Protein AF-0000000065839704 (afdb_homodimer)

Radius of gyration: 24.45 Å; Cα contacts (8 Å, |Δi|>4): 888; chains: 2; bounding box: 116×61×64 Å

Nearest PDB structures (foldseek):
  3bdr-assembly1_A-2  TM=9.763E-01  e=1.724E-19  Synechococcus elongatus
  4tq2-assembly1_A-2  TM=9.024E-01  e=3.454E-17  Guillardia theta CCMP2712
  7sfn-assembly1_A  TM=6.794E-01  e=2.116E-03  Streptomyces avermitilis
  7sfp-assembly1_A  TM=6.647E-01  e=3.410E-03  Streptomyces ossamyceticus
  3lwg-assembly1_B  TM=6.886E-01  e=1.044E+00  Helicobacter felis

pLDDT: mean 87.84, std 18.15, range [24.47, 98.69]

Structure (mmCIF, N/CA/C/O backbone):
data_AF-0000000065839704-model_v1
#
loop_
_entity.id
_entity.type
_entity.pdbx_description
1 polymer 'Chromophore lyase CpcS/CpeS 2'
#
loop_
_atom_site.group_PDB
_atom_site.id
_atom_site.type_symbol
_atom_site.label_atom_id
_atom_site.label_alt_id
_atom_site.label_comp_id
_atom_site.label_asym_id
_atom_site.label_entity_id
_atom_site.label_seq_id
_atom_site.pdbx_PDB_ins_code
_atom_site.Cartn_x
_atom_site.Cartn_y
_atom_site.Cartn_z
_atom_site.occupancy
_atom_site.B_iso_or_equiv
_atom_site.auth_seq_id
_atom_site.auth_comp_id
_atom_site.auth_asym_id
_atom_site.auth_atom_id
_atom_site.pdbx_PDB_model_num
ATOM 1 N N . MET A 1 1 ? -10.422 13.055 -8.484 1 93.56 1 MET A N 1
ATOM 2 C CA . MET A 1 1 ? -10.539 13.602 -7.137 1 93.56 1 MET A CA 1
ATOM 3 C C . MET A 1 1 ? -9.383 14.555 -6.84 1 93.56 1 MET A C 1
ATOM 5 O O . MET A 1 1 ? -8.219 14.219 -7.051 1 93.56 1 MET A O 1
ATOM 9 N N . THR A 1 2 ? -9.727 15.805 -6.395 1 97.19 2 THR A N 1
ATOM 10 C CA . THR A 1 2 ? -8.695 16.781 -6.062 1 97.19 2 THR A CA 1
ATOM 11 C C . THR A 1 2 ? -8.109 16.484 -4.684 1 97.19 2 THR A C 1
ATOM 13 O O . THR A 1 2 ? -8.656 15.688 -3.924 1 97.19 2 THR A O 1
ATOM 16 N N . VAL A 1 3 ? -7.023 17.172 -4.41 1 98.38 3 VAL A N 1
ATOM 17 C CA . VAL A 1 3 ? -6.379 16.953 -3.119 1 98.38 3 VAL A CA 1
ATOM 18 C C . VAL A 1 3 ? -7.305 17.422 -1.998 1 98.38 3 VAL A C 1
ATOM 20 O O . VAL A 1 3 ? -7.391 16.781 -0.948 1 98.38 3 VAL A O 1
ATOM 23 N N . MET A 1 4 ? -8.047 18.531 -2.168 1 98.38 4 MET A N 1
ATOM 24 C CA . MET A 1 4 ? -8.945 19.016 -1.123 1 98.38 4 MET A CA 1
ATOM 25 C C . MET A 1 4 ? -10.141 18.094 -0.961 1 98.38 4 MET A C 1
ATOM 27 O O . MET A 1 4 ? -10.664 17.922 0.145 1 98.38 4 MET A O 1
ATOM 31 N N . GLU A 1 5 ? -10.602 17.516 -2.053 1 98.06 5 GLU A N 1
ATOM 32 C CA . GLU A 1 5 ? -11.648 16.5 -1.943 1 98.06 5 GLU A CA 1
ATOM 33 C C . GLU A 1 5 ? -11.164 15.289 -1.144 1 98.06 5 GLU A C 1
ATOM 35 O O . GLU A 1 5 ? -11.922 14.727 -0.352 1 98.06 5 GLU A O 1
ATOM 40 N N . PHE A 1 6 ? -9.938 14.891 -1.397 1 98.69 6 PHE A N 1
ATOM 41 C CA . PHE A 1 6 ? -9.336 13.812 -0.633 1 98.69 6 PHE A CA 1
ATOM 42 C C . PHE A 1 6 ? -9.273 14.156 0.85 1 98.69 6 PHE A C 1
ATOM 44 O O . PHE A 1 6 ? -9.617 13.328 1.699 1 98.69 6 PHE A O 1
ATOM 51 N N . PHE A 1 7 ? -8.82 15.375 1.146 1 98.69 7 PHE A N 1
ATOM 52 C CA . PHE A 1 7 ? -8.773 15.828 2.531 1 98.69 7 PHE A CA 1
ATOM 53 C C . PHE A 1 7 ? -10.164 15.828 3.152 1 98.69 7 PHE A C 1
ATOM 55 O O . PHE A 1 7 ? -10.336 15.422 4.301 1 98.69 7 PHE A O 1
ATOM 62 N N . ALA A 1 8 ? -11.109 16.266 2.391 1 98.38 8 ALA A N 1
ATOM 63 C CA . ALA A 1 8 ? -12.484 16.312 2.891 1 98.38 8 ALA A CA 1
ATOM 64 C C . ALA A 1 8 ? -12.992 14.906 3.197 1 98.38 8 ALA A C 1
ATOM 66 O O . ALA A 1 8 ? -13.656 14.688 4.215 1 98.38 8 ALA A O 1
ATOM 67 N N . LEU A 1 9 ? -12.695 13.969 2.332 1 98 9 LEU A N 1
ATOM 68 C CA . LEU A 1 9 ? -13.062 12.578 2.559 1 98 9 LEU A CA 1
ATOM 69 C C . LEU A 1 9 ? -12.375 12.023 3.799 1 98 9 LEU A C 1
ATOM 71 O O . LEU A 1 9 ? -12.914 11.141 4.473 1 98 9 LEU A O 1
ATOM 75 N N . SER A 1 10 ? -11.219 12.547 4.133 1 98.56 10 SER A N 1
ATOM 76 C CA . SER A 1 10 ? -10.398 12.07 5.238 1 98.56 10 SER A CA 1
ATOM 77 C C . SER A 1 10 ? -10.844 12.68 6.562 1 98.56 10 SER A C 1
ATOM 79 O O . SER A 1 10 ? -10.414 12.242 7.633 1 98.56 10 SER A O 1
ATOM 81 N N . ALA A 1 11 ? -11.617 13.688 6.461 1 98.38 11 ALA A N 1
ATOM 82 C CA . ALA A 1 11 ? -12.008 14.383 7.684 1 98.38 11 ALA A CA 1
ATOM 83 C C . ALA A 1 11 ? -12.727 13.445 8.648 1 98.38 11 ALA A C 1
ATOM 85 O O . ALA A 1 11 ? -13.539 12.617 8.227 1 98.38 11 ALA A O 1
ATOM 86 N N . GLY A 1 12 ? -12.406 13.586 9.938 1 97.75 12 GLY A N 1
ATOM 87 C CA . GLY A 1 12 ? -13.008 12.758 10.969 1 97.75 12 GLY A CA 1
ATOM 88 C C . GLY A 1 12 ? -11.992 12.102 11.883 1 97.75 12 GLY A C 1
ATOM 89 O O . GLY A 1 12 ? -10.82 12.492 11.906 1 97.75 12 GLY A O 1
ATOM 90 N N . GLU A 1 13 ? -12.453 11.156 12.719 1 97.5 13 GLU A N 1
ATOM 91 C CA . GLU A 1 13 ? -11.609 10.438 13.664 1 97.5 13 GLU A CA 1
ATOM 92 C C . GLU A 1 13 ? -11.297 9.023 13.164 1 97.5 13 GLU A C 1
ATOM 94 O O . GLU A 1 13 ? -12.188 8.32 12.68 1 97.5 13 GLU A O 1
ATOM 99 N N . TRP A 1 14 ? -10.039 8.711 13.305 1 97.19 14 TRP A N 1
ATOM 100 C CA . TRP A 1 14 ? -9.578 7.414 12.805 1 97.19 14 TRP A CA 1
ATOM 101 C C . TRP A 1 14 ? -8.82 6.656 13.891 1 97.19 14 TRP A C 1
ATOM 103 O O . TRP A 1 14 ? -8.031 7.242 14.633 1 97.19 14 TRP A O 1
ATOM 113 N N . MET A 1 15 ? -9.07 5.363 14 1 95.81 15 MET A N 1
ATOM 114 C CA . MET A 1 15 ? -8.234 4.457 14.773 1 95.81 15 MET A CA 1
ATOM 115 C C . MET A 1 15 ? -7.152 3.828 13.898 1 95.81 15 MET A C 1
ATOM 117 O O . MET A 1 15 ? -7.465 3.113 12.945 1 95.81 15 MET A O 1
ATOM 121 N N . CYS A 1 16 ? -5.914 4.078 14.312 1 95.19 16 CYS A N 1
ATOM 122 C CA . CYS A 1 16 ? -4.805 3.738 13.43 1 95.19 16 CYS A CA 1
ATOM 123 C C . CYS A 1 16 ? -3.988 2.586 14 1 95.19 16 CYS A C 1
ATOM 125 O O . CYS A 1 16 ? -3.672 2.572 15.188 1 95.19 16 CYS A O 1
ATOM 127 N N . GLN A 1 17 ? -3.674 1.628 13.211 1 95.38 17 GLN A N 1
ATOM 128 C CA . GLN A 1 17 ? -2.719 0.56 13.484 1 95.38 17 GLN A CA 1
ATOM 129 C C . GLN A 1 17 ? -1.558 0.59 12.5 1 95.38 17 GLN A C 1
ATOM 131 O O . GLN A 1 17 ? -1.762 0.467 11.289 1 95.38 17 GLN A O 1
ATOM 136 N N . ARG A 1 18 ? -0.362 0.718 13.047 1 95.56 18 ARG A N 1
ATOM 137 C CA . ARG A 1 18 ? 0.806 0.882 12.188 1 95.56 18 ARG A CA 1
ATOM 138 C C . ARG A 1 18 ? 1.832 -0.216 12.445 1 95.56 18 ARG A C 1
ATOM 140 O O . ARG A 1 18 ? 2.021 -0.644 13.586 1 95.56 18 ARG A O 1
ATOM 147 N N . THR A 1 19 ? 2.467 -0.666 11.414 1 95.31 19 THR A N 1
ATOM 148 C CA . THR A 1 19 ? 3.631 -1.539 11.516 1 95.31 19 THR A CA 1
ATOM 149 C C . THR A 1 19 ? 4.766 -1.034 10.625 1 95.31 19 THR A C 1
ATOM 151 O O . THR A 1 19 ? 4.543 -0.686 9.461 1 95.31 19 THR A O 1
ATOM 154 N N . SER A 1 20 ? 5.906 -1.014 11.172 1 95.31 20 SER A N 1
ATOM 155 C CA . SER A 1 20 ? 7.094 -0.632 10.422 1 95.31 20 SER A CA 1
ATOM 156 C C . SER A 1 20 ? 8.07 -1.797 10.305 1 95.31 20 SER A C 1
ATOM 158 O O . SER A 1 20 ? 8.391 -2.447 11.297 1 95.31 20 SER A O 1
ATOM 160 N N . HIS A 1 21 ? 8.438 -2.078 9.094 1 95.94 21 HIS A N 1
ATOM 161 C CA . HIS A 1 21 ? 9.484 -3.062 8.82 1 95.94 21 HIS A CA 1
ATOM 162 C C . HIS A 1 21 ? 10.844 -2.395 8.672 1 95.94 21 HIS A C 1
ATOM 164 O O . HIS A 1 21 ? 11.039 -1.556 7.793 1 95.94 21 HIS A O 1
ATOM 170 N N . HIS A 1 22 ? 11.75 -2.756 9.57 1 94.75 22 HIS A N 1
ATOM 171 C CA . HIS A 1 22 ? 13.148 -2.391 9.367 1 94.75 22 HIS A CA 1
ATOM 172 C C . HIS A 1 22 ? 13.836 -3.35 8.406 1 94.75 22 HIS A C 1
ATOM 174 O O . HIS A 1 22 ? 14.148 -4.488 8.766 1 94.75 22 HIS A O 1
ATOM 180 N N . LEU A 1 23 ? 14.07 -2.869 7.242 1 93.06 23 LEU A N 1
ATOM 181 C CA . LEU A 1 23 ? 14.359 -3.75 6.113 1 93.06 23 LEU A CA 1
ATOM 182 C C . LEU A 1 23 ? 15.688 -4.465 6.305 1 93.06 23 LEU A C 1
ATOM 184 O O . LEU A 1 23 ? 15.797 -5.668 6.055 1 93.06 23 LEU A O 1
ATOM 188 N N . ALA A 1 24 ? 16.734 -3.758 6.781 1 86.31 24 ALA A N 1
ATOM 189 C CA . ALA A 1 24 ? 18.062 -4.355 6.941 1 86.31 24 ALA A CA 1
ATOM 190 C C . ALA A 1 24 ? 18.078 -5.336 8.109 1 86.31 24 ALA A C 1
ATOM 192 O O . ALA A 1 24 ? 18.781 -6.348 8.07 1 86.31 24 ALA A O 1
ATOM 193 N N . PHE A 1 25 ? 17.25 -5.133 9.125 1 83.19 25 PHE A N 1
ATOM 194 C CA . PHE A 1 25 ? 17.328 -5.918 10.352 1 83.19 25 PHE A CA 1
ATOM 195 C C . PHE A 1 25 ? 16.203 -6.93 10.422 1 83.19 25 PHE A C 1
ATOM 197 O O . PHE A 1 25 ? 16.156 -7.754 11.336 1 83.19 25 PHE A O 1
ATOM 204 N N . ARG A 1 26 ? 15.305 -6.852 9.531 1 81.81 26 ARG A N 1
ATOM 205 C CA . ARG A 1 26 ? 14.156 -7.754 9.469 1 81.81 26 ARG A CA 1
ATOM 206 C C . ARG A 1 26 ? 13.383 -7.746 10.781 1 81.81 26 ARG A C 1
ATOM 208 O O . ARG A 1 26 ? 13.055 -8.805 11.328 1 81.81 26 ARG A O 1
ATOM 215 N N . ARG A 1 27 ? 13.219 -6.609 11.32 1 87.12 27 ARG A N 1
ATOM 216 C CA . ARG A 1 27 ? 12.438 -6.383 12.531 1 87.12 27 ARG A CA 1
ATOM 217 C C . ARG A 1 27 ? 11.195 -5.543 12.234 1 87.12 27 ARG A C 1
ATOM 219 O O . ARG A 1 27 ? 11.164 -4.789 11.266 1 87.12 27 ARG A O 1
ATOM 226 N N . SER A 1 28 ? 10.242 -5.844 13.047 1 90.31 28 SER A N 1
ATOM 227 C CA . SER A 1 28 ? 9.016 -5.074 12.898 1 90.31 28 SER A CA 1
ATOM 228 C C . SER A 1 28 ? 8.633 -4.379 14.195 1 90.31 28 SER A C 1
ATOM 230 O O . SER A 1 28 ? 8.938 -4.875 15.281 1 90.31 28 SER A O 1
ATOM 232 N N . GLU A 1 29 ? 8.07 -3.225 14.023 1 89.75 29 GLU A N 1
ATOM 233 C CA . GLU A 1 29 ? 7.555 -2.461 15.156 1 89.75 29 GLU A CA 1
ATOM 234 C C . GLU A 1 29 ? 6.109 -2.025 14.914 1 89.75 29 GLU A C 1
ATOM 236 O O . GLU A 1 29 ? 5.785 -1.511 13.836 1 89.75 29 GLU A O 1
ATOM 241 N N . GLY A 1 30 ? 5.332 -2.242 15.984 1 89.62 30 GLY A N 1
ATOM 242 C CA . GLY A 1 30 ? 3.938 -1.85 15.883 1 89.62 30 GLY A CA 1
ATOM 243 C C . GLY A 1 30 ? 3.613 -0.588 16.656 1 89.62 30 GLY A C 1
ATOM 244 O O . GLY A 1 30 ? 4.398 -0.154 17.5 1 89.62 30 GLY A O 1
ATOM 245 N N . GLY A 1 31 ? 2.525 0.011 16.281 1 89.81 31 GLY A N 1
ATOM 246 C CA . GLY A 1 31 ? 1.986 1.158 17 1 89.81 31 GLY A CA 1
ATOM 247 C C . GLY A 1 31 ? 0.509 1.383 16.734 1 89.81 31 GLY A C 1
ATOM 248 O O . GLY A 1 31 ? -0.012 0.973 15.695 1 89.81 31 GLY A O 1
ATOM 249 N N . ARG A 1 32 ? -0.056 2.029 17.766 1 91.38 32 ARG A N 1
ATOM 250 C CA . ARG A 1 32 ? -1.462 2.402 17.656 1 91.38 32 ARG A CA 1
ATOM 251 C C . ARG A 1 32 ? -1.674 3.863 18.031 1 91.38 32 ARG A C 1
ATOM 253 O O . ARG A 1 32 ? -0.937 4.41 18.859 1 91.38 32 ARG A O 1
ATOM 260 N N . SER A 1 33 ? -2.652 4.438 17.312 1 92.62 33 SER A N 1
ATOM 261 C CA . SER A 1 33 ? -2.945 5.832 17.625 1 92.62 33 SER A CA 1
ATOM 262 C C . SER A 1 33 ? -4.375 6.199 17.234 1 92.62 33 SER A C 1
ATOM 264 O O . SER A 1 33 ? -5.023 5.469 16.484 1 92.62 33 SER A O 1
ATOM 266 N N . ARG A 1 34 ? -4.785 7.254 17.891 1 93.62 34 ARG A N 1
ATOM 267 C CA . ARG A 1 34 ? -5.992 7.949 17.453 1 93.62 34 ARG A CA 1
ATOM 268 C C . ARG A 1 34 ? -5.645 9.203 16.656 1 93.62 34 ARG A C 1
ATOM 270 O O . ARG A 1 34 ? -4.77 9.977 17.062 1 93.62 34 ARG A O 1
ATOM 277 N N . MET A 1 35 ? -6.293 9.352 15.547 1 96.19 35 MET A N 1
ATOM 278 C CA . MET A 1 35 ? -5.957 10.461 14.656 1 96.19 35 MET A CA 1
ATOM 279 C C . MET A 1 35 ? -7.199 11.281 14.312 1 96.19 35 MET A C 1
ATOM 281 O O . MET A 1 35 ? -8.258 10.719 14.031 1 96.19 35 MET A O 1
ATOM 285 N N . GLN A 1 36 ? -7.109 12.562 14.43 1 97.19 36 GLN A N 1
ATOM 286 C CA . GLN A 1 36 ? -8.148 13.5 14.016 1 97.19 36 GLN A CA 1
ATOM 287 C C . GLN A 1 36 ? -7.703 14.305 12.797 1 97.19 36 GLN A C 1
ATOM 289 O O . GLN A 1 36 ? -6.617 14.891 12.789 1 97.19 36 GLN A O 1
ATOM 294 N N . ILE A 1 37 ? -8.547 14.367 11.742 1 98.19 37 ILE A N 1
ATOM 295 C CA . ILE A 1 37 ? -8.258 15.141 10.539 1 98.19 37 ILE A CA 1
ATOM 296 C C . ILE A 1 37 ? -9.367 16.156 10.305 1 98.19 37 ILE A C 1
ATOM 298 O O . ILE A 1 37 ? -10.547 15.828 10.383 1 98.19 37 ILE A O 1
ATOM 302 N N . ALA A 1 38 ? -9.008 17.375 10.086 1 98.31 38 ALA A N 1
ATOM 303 C CA . ALA A 1 38 ? -9.93 18.438 9.742 1 98.31 38 ALA A CA 1
ATOM 304 C C . ALA A 1 38 ? -9.461 19.203 8.508 1 98.31 38 ALA A C 1
ATOM 306 O O . ALA A 1 38 ? -8.258 19.297 8.258 1 98.31 38 ALA A O 1
ATOM 307 N N . THR A 1 39 ? -10.398 19.703 7.754 1 98.62 39 THR A N 1
ATOM 308 C CA . THR A 1 39 ? -10.055 20.594 6.641 1 98.62 39 THR A CA 1
ATOM 309 C C . THR A 1 39 ? -10.094 22.047 7.074 1 98.62 39 THR A C 1
ATOM 311 O O . THR A 1 39 ? -10.938 22.438 7.887 1 98.62 39 THR A O 1
ATOM 314 N N . LEU A 1 40 ? -9.195 22.734 6.539 1 98.44 40 LEU A N 1
ATOM 315 C CA . LEU A 1 40 ? -9.156 24.172 6.793 1 98.44 40 LEU A CA 1
ATOM 316 C C . LEU A 1 40 ? -9.344 24.953 5.496 1 98.44 40 LEU A C 1
ATOM 318 O O . LEU A 1 40 ? -8.898 24.516 4.434 1 98.44 40 LEU A O 1
ATOM 322 N N . SER A 1 41 ? -9.953 26.125 5.594 1 97.81 41 SER A N 1
ATOM 323 C CA . SER A 1 41 ? -10.102 27.016 4.441 1 97.81 41 SER A CA 1
ATOM 324 C C . SER A 1 41 ? -8.789 27.734 4.129 1 97.81 41 SER A C 1
ATOM 326 O O . SER A 1 41 ? -7.93 27.875 5.004 1 97.81 41 SER A O 1
ATOM 328 N N . PRO A 1 42 ? -8.664 28.156 2.846 1 97.38 42 PRO A N 1
ATOM 329 C CA . PRO A 1 42 ? -7.453 28.906 2.488 1 97.38 42 PRO A CA 1
ATOM 330 C C . PRO A 1 42 ? -7.273 30.172 3.322 1 97.38 42 PRO A C 1
ATOM 332 O O . PRO A 1 42 ? -6.152 30.672 3.453 1 97.38 42 PRO A O 1
ATOM 335 N N . ALA A 1 43 ? -8.312 30.688 3.893 1 97.56 43 ALA A N 1
ATOM 336 C CA . ALA A 1 43 ? -8.266 31.922 4.656 1 97.56 43 ALA A CA 1
ATOM 337 C C . ALA A 1 43 ? -7.922 31.656 6.121 1 97.56 43 ALA A C 1
ATOM 339 O O . ALA A 1 43 ? -7.691 32.594 6.895 1 97.56 43 ALA A O 1
ATOM 340 N N . ASP A 1 44 ? -7.926 30.438 6.527 1 97.94 44 ASP A N 1
ATOM 341 C CA . ASP A 1 44 ? -7.613 30.094 7.91 1 97.94 44 ASP A CA 1
ATOM 342 C C . ASP A 1 44 ? -6.23 30.594 8.305 1 97.94 44 ASP A C 1
ATOM 344 O O . ASP A 1 44 ? -5.27 30.453 7.543 1 97.94 44 ASP A O 1
ATOM 348 N N . PRO A 1 45 ? -6.082 31.156 9.516 1 97.62 45 PRO A N 1
ATOM 349 C CA . PRO A 1 45 ? -4.797 31.688 9.969 1 97.62 45 PRO A CA 1
ATOM 350 C C . PRO A 1 45 ? -3.678 30.656 9.938 1 97.62 45 PRO A C 1
ATOM 352 O O . PRO A 1 45 ? -2.529 30.984 9.641 1 97.62 45 PRO A O 1
ATOM 355 N N . ALA A 1 46 ? -3.953 29.453 10.242 1 96.62 46 ALA A N 1
ATOM 356 C CA . ALA A 1 46 ? -2.939 28.391 10.219 1 96.62 46 ALA A CA 1
ATOM 357 C C . ALA A 1 46 ? -2.393 28.188 8.812 1 96.62 46 ALA A C 1
ATOM 359 O O . ALA A 1 46 ? -1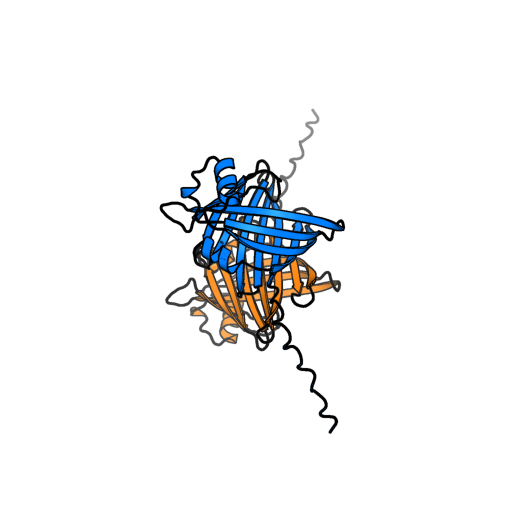.199 27.938 8.633 1 96.62 46 ALA A O 1
ATOM 360 N N . VAL A 1 47 ? -3.262 28.297 7.82 1 97.81 47 VAL A N 1
ATOM 361 C CA . VAL A 1 47 ? -2.859 28.141 6.426 1 97.81 47 VAL A CA 1
ATOM 362 C C . VAL A 1 47 ? -1.946 29.297 6.027 1 97.81 47 VAL A C 1
ATOM 364 O O . VAL A 1 47 ? -0.885 29.094 5.434 1 97.81 47 VAL A O 1
ATOM 367 N N . ILE A 1 48 ? -2.33 30.469 6.398 1 97.69 48 ILE A N 1
ATOM 368 C CA . ILE A 1 48 ? -1.564 31.672 6.074 1 97.69 48 ILE A CA 1
ATOM 369 C C . ILE A 1 48 ? -0.186 31.594 6.727 1 97.69 48 ILE A C 1
ATOM 371 O O . ILE A 1 48 ? 0.826 31.891 6.09 1 97.69 48 ILE A O 1
ATOM 375 N N . GLN A 1 49 ? -0.178 31.141 7.949 1 96.44 49 GLN A N 1
ATOM 376 C CA . GLN A 1 49 ? 1.077 31.047 8.688 1 96.44 49 GLN A CA 1
ATOM 377 C C . GLN A 1 49 ? 2.035 30.078 8 1 96.44 49 GLN A C 1
ATOM 379 O O . GLN A 1 49 ? 3.23 30.344 7.887 1 96.44 49 GLN A O 1
ATOM 384 N N . VAL A 1 50 ? 1.531 28.938 7.562 1 96.75 50 VAL A N 1
ATOM 385 C CA . VAL A 1 50 ? 2.361 27.953 6.891 1 96.75 50 VAL A CA 1
ATOM 386 C C . VAL A 1 50 ? 2.885 28.516 5.574 1 96.75 50 VAL A C 1
ATOM 388 O O . VAL A 1 50 ? 4.062 28.359 5.246 1 96.75 50 VAL A O 1
ATOM 391 N N . CYS A 1 51 ? 2.041 29.172 4.824 1 97.5 51 CYS A N 1
ATOM 392 C CA . CYS A 1 51 ? 2.461 29.781 3.57 1 97.5 51 CYS A CA 1
ATOM 393 C C . CYS A 1 51 ? 3.572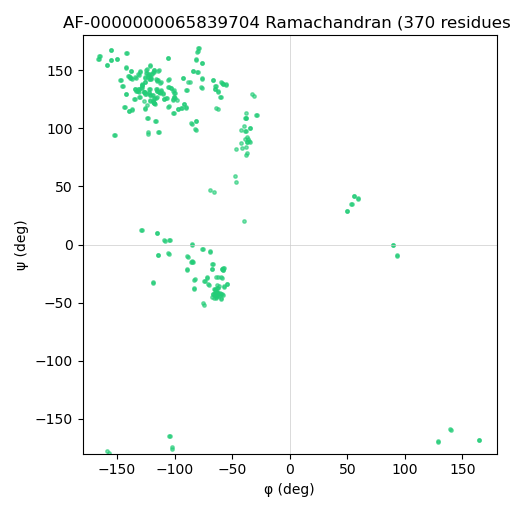 30.797 3.811 1 97.5 51 CYS A C 1
ATOM 395 O O . CYS A 1 51 ? 4.555 30.844 3.068 1 97.5 51 CYS A O 1
ATOM 397 N N . GLU A 1 52 ? 3.43 31.578 4.832 1 95.81 52 GLU A N 1
ATOM 398 C CA . GLU A 1 52 ? 4.43 32.594 5.164 1 95.81 52 GLU A CA 1
ATOM 399 C C . GLU A 1 52 ? 5.758 31.953 5.551 1 95.81 52 GLU A C 1
ATOM 401 O O . GLU A 1 52 ? 6.824 32.438 5.16 1 95.81 52 GLU A O 1
ATOM 406 N N . LEU A 1 53 ? 5.652 30.938 6.297 1 94 53 LEU A N 1
ATOM 407 C CA . LEU A 1 53 ? 6.844 30.203 6.711 1 94 53 LEU A CA 1
ATOM 408 C C . LEU A 1 53 ? 7.672 29.781 5.504 1 94 53 LEU A C 1
ATOM 410 O O . LEU A 1 53 ? 8.906 29.797 5.555 1 94 53 LEU A O 1
ATOM 414 N N . PHE A 1 54 ? 7.027 29.469 4.363 1 95.94 54 PHE A N 1
ATOM 415 C CA . PHE A 1 54 ? 7.711 28.953 3.182 1 95.94 54 PHE A CA 1
ATOM 416 C C . PHE A 1 54 ? 7.836 30.031 2.115 1 95.94 54 PHE A C 1
ATOM 418 O O . PHE A 1 54 ? 8.234 29.75 0.984 1 95.94 54 PHE A O 1
ATOM 425 N N . LYS A 1 55 ? 7.391 31.25 2.467 1 96.69 55 LYS A N 1
ATOM 426 C CA . LYS A 1 55 ? 7.453 32.406 1.564 1 96.69 55 LYS A CA 1
ATOM 427 C C . LYS A 1 55 ? 6.664 32.125 0.286 1 96.69 55 LYS A C 1
ATOM 429 O O . LYS A 1 55 ? 7.141 32.406 -0.814 1 96.69 55 LYS A O 1
ATOM 434 N N . VAL A 1 56 ? 5.594 31.516 0.463 1 97 56 VAL A N 1
ATOM 435 C CA . VAL A 1 56 ? 4.668 31.25 -0.635 1 97 56 VAL A CA 1
ATOM 436 C C . VAL A 1 56 ? 3.455 32.188 -0.515 1 97 56 VAL A C 1
ATOM 438 O O . VAL A 1 56 ? 2.961 32.438 0.588 1 97 56 VAL A O 1
ATOM 441 N N . ASP A 1 57 ? 2.992 32.656 -1.616 1 97.31 57 ASP A N 1
ATOM 442 C CA . ASP A 1 57 ? 1.785 33.469 -1.647 1 97.31 57 ASP A CA 1
ATOM 443 C C . ASP A 1 57 ? 0.572 32.688 -1.165 1 97.31 57 ASP A C 1
ATOM 445 O O . ASP A 1 57 ? 0.189 31.688 -1.781 1 97.31 57 ASP A O 1
ATOM 449 N N . PRO A 1 58 ? -0.037 33.125 -0.05 1 96.88 58 PRO A N 1
ATOM 450 C CA . PRO A 1 58 ? -1.166 32.375 0.511 1 96.88 58 PRO A CA 1
ATOM 451 C C . PRO A 1 58 ? -2.32 32.219 -0.476 1 96.88 58 PRO A C 1
ATOM 453 O O . PRO A 1 58 ? -3.139 31.328 -0.339 1 96.88 58 PRO A O 1
ATOM 456 N N . ARG A 1 59 ? -2.414 33.062 -1.47 1 96.81 59 ARG A N 1
ATOM 457 C CA . ARG A 1 59 ? -3.48 33 -2.463 1 96.81 59 ARG A CA 1
ATOM 458 C C . ARG A 1 59 ? -3.354 31.734 -3.318 1 96.81 59 ARG A C 1
ATOM 460 O O . ARG A 1 59 ? -4.301 31.344 -4 1 96.81 59 ARG A O 1
ATOM 467 N N . ARG A 1 60 ? -2.209 31.156 -3.271 1 97.62 60 ARG A N 1
ATOM 468 C CA . ARG A 1 60 ? -1.97 29.953 -4.066 1 97.62 60 ARG A CA 1
ATOM 469 C C . ARG A 1 60 ? -2.447 28.703 -3.334 1 97.62 60 ARG A C 1
ATOM 471 O O . ARG A 1 60 ? -2.578 27.641 -3.936 1 97.62 60 ARG A O 1
ATOM 478 N N . ALA A 1 61 ? -2.695 28.891 -2.01 1 98 61 ALA A N 1
ATOM 479 C CA . ALA A 1 61 ? -3.209 27.766 -1.232 1 98 61 ALA A CA 1
ATOM 480 C C . ALA A 1 61 ? -4.691 27.531 -1.519 1 98 61 ALA A C 1
ATOM 482 O O . ALA A 1 61 ? -5.461 28.484 -1.66 1 98 61 ALA A O 1
ATOM 483 N N . VAL A 1 62 ? -5.086 26.281 -1.546 1 98.19 62 VAL A N 1
ATOM 484 C CA . VAL A 1 62 ? -6.48 25.969 -1.841 1 98.19 62 VAL A CA 1
ATOM 485 C C . VAL A 1 62 ? -7.168 25.453 -0.582 1 98.19 62 VAL A C 1
ATOM 487 O O . VAL A 1 62 ? -8.352 25.094 -0.614 1 98.19 62 VAL A O 1
ATOM 490 N N . GLY A 1 63 ? -6.516 25.438 0.515 1 98.25 63 GLY A N 1
ATOM 491 C CA . GLY A 1 63 ? -6.957 24.906 1.796 1 98.25 63 GLY A CA 1
ATOM 492 C C . GLY A 1 63 ? -5.863 24.172 2.539 1 98.25 63 GLY A C 1
ATOM 493 O O . GLY A 1 63 ? -4.676 24.422 2.334 1 98.25 63 GLY A O 1
ATOM 494 N N . ALA A 1 64 ? -6.359 23.328 3.465 1 98.56 64 ALA A N 1
ATOM 495 C CA . ALA A 1 64 ? -5.391 22.516 4.211 1 98.56 64 ALA A CA 1
ATOM 496 C C . ALA A 1 64 ? -6.082 21.375 4.945 1 98.56 64 ALA A C 1
ATOM 498 O O . ALA A 1 64 ? -7.309 21.328 5.027 1 98.56 64 ALA A O 1
ATOM 499 N N . ALA A 1 65 ? -5.352 20.484 5.293 1 98.38 65 ALA A N 1
ATOM 500 C CA . ALA A 1 65 ? -5.746 19.469 6.273 1 98.38 65 ALA A CA 1
ATOM 501 C C . ALA A 1 65 ? -4.934 19.609 7.559 1 98.38 65 ALA A C 1
ATOM 503 O O . ALA A 1 65 ? -3.709 19.766 7.512 1 98.38 65 ALA A O 1
ATOM 504 N N . ARG A 1 66 ? -5.605 19.625 8.633 1 97.62 66 ARG A N 1
ATOM 505 C CA . ARG A 1 66 ? -4.938 19.516 9.922 1 97.62 66 ARG A CA 1
ATOM 506 C C . ARG A 1 66 ? -5.035 18.094 10.469 1 97.62 66 ARG A C 1
ATOM 508 O O . ARG A 1 66 ? -6.125 17.531 10.547 1 97.62 66 ARG A O 1
ATOM 515 N N . VAL A 1 67 ? -3.945 17.484 10.828 1 96.62 67 VAL A N 1
ATOM 516 C CA . VAL A 1 67 ? -3.877 16.125 11.328 1 96.62 67 VAL A CA 1
ATOM 517 C C . VAL A 1 67 ? -3.32 16.125 12.75 1 96.62 67 VAL A C 1
ATOM 519 O O . VAL A 1 67 ? -2.223 16.625 12.992 1 96.62 67 VAL A O 1
ATOM 522 N N . GLN A 1 68 ? -4.07 15.578 13.641 1 95.12 68 GLN A N 1
ATOM 523 C CA . GLN A 1 68 ? -3.656 15.414 15.031 1 95.12 68 GLN A CA 1
ATOM 524 C C . GLN A 1 68 ? -3.701 13.945 15.445 1 95.12 68 GLN A C 1
ATOM 526 O O . GLN A 1 68 ? -4.633 13.227 15.086 1 95.12 68 GLN A O 1
ATOM 531 N N . TRP A 1 69 ? -2.678 13.484 16.094 1 93.62 69 TRP A N 1
ATOM 532 C CA . TRP A 1 69 ? -2.676 12.086 16.531 1 93.62 69 TRP A CA 1
ATOM 533 C C . TRP A 1 69 ? -2.123 11.953 17.938 1 93.62 69 TRP A C 1
ATOM 535 O O . TRP A 1 69 ? -1.356 12.805 18.391 1 93.62 69 TRP A O 1
ATOM 545 N N . ASN A 1 70 ? -2.627 10.969 18.609 1 90.38 70 ASN A N 1
ATOM 546 C CA . ASN A 1 70 ? -2.191 10.555 19.938 1 90.38 70 ASN A CA 1
ATOM 547 C C . ASN A 1 70 ? -2.156 9.039 20.062 1 90.38 70 ASN A C 1
ATOM 549 O O . ASN A 1 70 ? -3.178 8.367 19.891 1 90.38 70 ASN A O 1
ATOM 553 N N . GLY A 1 71 ? -0.947 8.539 20.25 1 85.62 71 GLY A N 1
ATOM 554 C CA . GLY A 1 71 ? -0.886 7.09 20.328 1 85.62 71 GLY A CA 1
ATOM 555 C C . GLY A 1 71 ? 0.353 6.578 21.031 1 85.62 71 GLY A C 1
ATOM 556 O O . GLY A 1 71 ? 0.975 7.309 21.812 1 85.62 71 GLY A O 1
ATOM 557 N N . GLU A 1 72 ? 0.43 5.234 21.062 1 76.56 72 GLU A N 1
ATOM 558 C CA . GLU A 1 72 ? 1.562 4.543 21.672 1 76.56 72 GLU A CA 1
ATOM 559 C C . GLU A 1 72 ? 2.34 3.738 20.641 1 76.56 72 GLU A C 1
ATOM 561 O O . GLU A 1 72 ? 1.77 3.275 19.641 1 76.56 72 GLU A O 1
ATOM 566 N N . GLN A 1 73 ? 3.664 3.791 20.891 1 69.75 73 GLN A N 1
ATOM 567 C CA . GLN A 1 73 ? 4.531 2.887 20.141 1 69.75 73 GLN A CA 1
ATOM 568 C C . GLN A 1 73 ? 4.898 1.662 20.984 1 69.75 73 GLN A C 1
ATOM 570 O O . GLN A 1 73 ? 5.266 1.786 22.156 1 69.75 73 GLN A O 1
ATOM 575 N N . GLU A 1 74 ? 4.664 0.556 20.469 1 66.06 74 GLU A N 1
ATOM 576 C CA . GLU A 1 74 ? 4.762 -0.691 21.219 1 66.06 74 GLU A CA 1
ATOM 577 C C . GLU A 1 74 ? 6.191 -0.937 21.688 1 66.06 74 GLU A C 1
ATOM 579 O O . GLU A 1 74 ? 6.406 -1.539 22.734 1 66.06 74 GLU A O 1
ATOM 584 N N . TRP A 1 75 ? 7.121 -0.558 20.922 1 60.09 75 TRP A N 1
ATOM 585 C CA . TRP A 1 75 ? 8.469 -0.98 21.297 1 60.09 75 TRP A CA 1
ATOM 586 C C . TRP A 1 75 ? 8.883 -0.354 22.625 1 60.09 75 TRP A C 1
ATOM 588 O O . TRP A 1 75 ? 9.469 -1.025 23.484 1 60.09 75 TRP A O 1
ATOM 598 N N . ASP A 1 76 ? 8.555 0.87 22.875 1 62.56 76 ASP A N 1
ATOM 599 C CA . ASP A 1 76 ? 9.094 1.511 24.062 1 62.56 76 ASP A CA 1
ATOM 600 C C . ASP A 1 76 ? 7.98 2.154 24.891 1 62.56 76 ASP A C 1
ATOM 602 O O . ASP A 1 76 ? 8.25 2.797 25.906 1 62.56 76 ASP A O 1
ATOM 606 N N . ASN A 1 77 ? 6.781 1.848 24.594 1 64.94 77 ASN A N 1
ATOM 607 C CA . ASN A 1 77 ? 5.621 2.4 25.281 1 64.94 77 ASN A CA 1
ATOM 608 C C . ASN A 1 77 ? 5.695 3.92 25.375 1 64.94 77 ASN A C 1
ATOM 610 O O . ASN A 1 77 ? 5.336 4.5 26.406 1 64.94 77 ASN A O 1
ATOM 614 N N . GLU A 1 78 ? 6.355 4.477 24.422 1 67.94 78 GLU A N 1
ATOM 615 C CA . GLU A 1 78 ? 6.469 5.934 24.438 1 67.94 78 GLU A CA 1
ATOM 616 C C . GLU A 1 78 ? 5.273 6.59 23.75 1 67.94 78 GLU A C 1
ATOM 618 O O . GLU A 1 78 ? 4.75 6.059 22.766 1 67.94 78 GLU A O 1
ATOM 623 N N . GLU A 1 79 ? 4.883 7.676 24.422 1 74.88 79 GLU A N 1
ATOM 624 C CA . GLU A 1 79 ? 3.785 8.445 23.844 1 74.88 79 GLU A CA 1
ATOM 625 C C . GLU A 1 79 ? 4.184 9.055 22.5 1 74.88 79 GLU A C 1
ATOM 627 O O . GLU A 1 79 ? 5.312 9.516 22.328 1 74.88 79 GLU A O 1
ATOM 632 N N . TYR A 1 80 ? 3.334 8.898 21.641 1 79.44 80 TYR A N 1
ATOM 633 C CA . TYR A 1 80 ? 3.488 9.406 20.281 1 79.44 80 TYR A CA 1
ATOM 634 C C . TYR A 1 80 ? 2.34 10.336 19.906 1 79.44 80 TYR A C 1
ATOM 636 O O . TYR A 1 80 ? 1.211 9.883 19.703 1 79.44 80 TYR A O 1
ATOM 644 N N . LYS A 1 81 ? 2.564 11.742 20.094 1 86.56 81 LYS A N 1
ATOM 645 C CA . LYS A 1 81 ? 1.543 12.727 19.75 1 86.56 81 LYS A CA 1
ATOM 646 C C . LYS A 1 81 ? 2.068 13.734 18.719 1 86.56 81 LYS A C 1
ATOM 648 O O . LYS A 1 81 ? 3.275 13.969 18.641 1 86.56 81 LYS A O 1
ATOM 653 N N . GLY A 1 82 ? 1.139 14.281 17.984 1 88.69 82 GLY A N 1
ATOM 654 C CA . GLY A 1 82 ? 1.535 15.281 17 1 88.69 82 GLY A CA 1
ATOM 655 C C . GLY A 1 82 ? 0.365 16.062 16.438 1 88.69 82 GLY A C 1
ATOM 656 O O . GLY A 1 82 ? -0.792 15.758 16.734 1 88.69 82 GLY A O 1
ATOM 657 N N . ASP A 1 83 ? 0.693 17.219 15.891 1 92.38 83 ASP A N 1
ATOM 658 C CA . ASP A 1 83 ? -0.212 18.172 15.25 1 92.38 83 ASP A CA 1
ATOM 659 C C . ASP A 1 83 ? 0.451 18.828 14.047 1 92.38 83 ASP A C 1
ATOM 661 O O . ASP A 1 83 ? 1.452 19.531 14.195 1 92.38 83 ASP A O 1
ATOM 665 N N . VAL A 1 84 ? -0.14 18.609 12.898 1 93.94 84 VAL A N 1
ATOM 666 C CA . VAL A 1 84 ? 0.49 19.156 11.695 1 93.94 84 VAL A CA 1
ATOM 667 C C . VAL A 1 84 ? -0.575 19.734 10.773 1 93.94 84 VAL A C 1
ATOM 669 O O . VAL A 1 84 ? -1.704 19.234 10.727 1 93.94 84 VAL A O 1
ATOM 672 N N . VAL A 1 85 ? -0.232 20.797 10.133 1 96.25 85 VAL A N 1
ATOM 673 C CA . VAL A 1 85 ? -1.066 21.375 9.094 1 96.25 85 VAL A CA 1
ATOM 674 C C . VAL A 1 85 ? -0.421 21.156 7.727 1 96.25 85 VAL A C 1
ATOM 676 O O . VAL A 1 85 ? 0.744 21.5 7.516 1 96.25 85 VAL A O 1
ATOM 679 N N . LEU A 1 86 ? -1.146 20.562 6.793 1 97.31 86 LEU A N 1
ATOM 680 C CA . LEU A 1 86 ? -0.717 20.297 5.426 1 97.31 86 LEU A CA 1
ATOM 681 C C . LEU A 1 86 ? -1.38 21.25 4.449 1 97.31 86 LEU A C 1
ATOM 683 O O . LEU A 1 86 ? -2.602 21.234 4.281 1 97.31 86 LEU A O 1
ATOM 687 N N . VAL A 1 87 ? -0.585 22.031 3.762 1 98.38 87 VAL A N 1
ATOM 688 C CA . VAL A 1 87 ? -1.128 23.047 2.861 1 98.38 87 VAL A CA 1
ATOM 689 C C . VAL A 1 87 ? -0.723 22.734 1.424 1 98.38 87 VAL A C 1
ATOM 691 O O . VAL A 1 87 ? 0.426 22.953 1.033 1 98.38 87 VAL A O 1
ATOM 694 N N . PRO A 1 88 ? -1.63 22.266 0.633 1 98.69 88 PRO A N 1
ATOM 695 C CA . PRO A 1 88 ? -1.305 22.016 -0.774 1 98.69 88 PRO A CA 1
ATOM 696 C C . PRO A 1 88 ? -1.255 23.312 -1.599 1 98.69 88 PRO A C 1
ATOM 698 O O . PRO A 1 88 ? -2.107 24.188 -1.434 1 98.69 88 PRO A O 1
ATOM 701 N N . ILE A 1 89 ? -0.224 23.406 -2.408 1 98.69 89 ILE A N 1
ATOM 702 C CA . ILE A 1 89 ? -0.076 24.422 -3.434 1 98.69 89 ILE A CA 1
ATOM 703 C C . ILE A 1 89 ? -0.115 23.781 -4.816 1 98.69 89 ILE A C 1
ATOM 705 O O . ILE A 1 89 ? 0.918 23.359 -5.34 1 98.69 89 ILE A O 1
ATOM 709 N N . PRO A 1 90 ? -1.301 23.781 -5.473 1 98.44 90 PRO A N 1
ATOM 710 C CA . PRO A 1 90 ? -1.432 23.078 -6.75 1 98.44 90 PRO A CA 1
ATOM 711 C C . PRO A 1 90 ? -0.596 23.719 -7.859 1 98.44 90 PRO A C 1
ATOM 713 O O . PRO A 1 90 ? -0.443 24.938 -7.902 1 98.44 90 PRO A O 1
ATOM 716 N N . ASP A 1 91 ? -0.025 22.844 -8.672 1 97.88 91 ASP A N 1
ATOM 717 C CA . ASP A 1 91 ? 0.543 23.312 -9.938 1 97.88 91 ASP A CA 1
ATOM 718 C C . ASP A 1 91 ? -0.521 23.969 -10.805 1 97.88 91 ASP A C 1
ATOM 720 O O . ASP A 1 91 ? -1.571 23.375 -11.07 1 97.88 91 ASP A O 1
ATOM 724 N N . PRO A 1 92 ? -0.25 25.125 -11.227 1 95.62 92 PRO A N 1
ATOM 725 C CA . PRO A 1 92 ? -1.252 25.828 -12.016 1 95.62 92 PRO A CA 1
ATOM 726 C C . PRO A 1 92 ? -1.646 25.094 -13.289 1 95.62 92 PRO A C 1
ATOM 728 O O . PRO A 1 92 ? -2.787 25.203 -13.742 1 95.62 92 PRO A O 1
ATOM 731 N N . ASP A 1 93 ? -0.776 24.297 -13.859 1 97 93 ASP A N 1
ATOM 732 C CA . ASP A 1 93 ? -1.033 23.594 -15.117 1 97 93 ASP A CA 1
ATOM 733 C C . ASP A 1 93 ? -1.672 22.234 -14.875 1 97 93 ASP A C 1
ATOM 735 O O . ASP A 1 93 ? -2.281 21.656 -15.773 1 97 93 ASP A O 1
ATOM 739 N N . ASN A 1 94 ? -1.486 21.734 -13.68 1 96.88 94 ASN A N 1
ATOM 740 C CA . ASN A 1 94 ? -2.029 20.422 -13.336 1 96.88 94 ASN A CA 1
ATOM 741 C C . ASN A 1 94 ? -2.318 20.312 -11.844 1 96.88 94 ASN A C 1
ATOM 743 O O . ASN A 1 94 ? -1.462 19.875 -11.07 1 96.88 94 ASN A O 1
ATOM 747 N N . PRO A 1 95 ? -3.477 20.578 -11.477 1 95.56 95 PRO A N 1
ATOM 748 C CA . PRO A 1 95 ? -3.797 20.656 -10.055 1 95.56 95 PRO A CA 1
ATOM 749 C C . PRO A 1 95 ? -3.756 19.297 -9.367 1 95.56 95 PRO A C 1
ATOM 751 O O . PRO A 1 95 ? -3.873 19.203 -8.141 1 95.56 95 PRO A O 1
ATOM 754 N N . MET A 1 96 ? -3.57 18.203 -10.125 1 97.38 96 MET A N 1
ATOM 755 C CA . MET A 1 96 ? -3.479 16.875 -9.539 1 97.38 96 MET A CA 1
ATOM 756 C C . MET A 1 96 ? -2.119 16.656 -8.875 1 97.38 96 MET A C 1
ATOM 758 O O . MET A 1 96 ? -1.884 15.625 -8.25 1 97.38 96 MET A O 1
ATOM 762 N N . ARG A 1 97 ? -1.33 17.656 -9.047 1 98.19 97 ARG A N 1
ATOM 763 C CA . ARG A 1 97 ? -0.025 17.625 -8.391 1 98.19 97 ARG A CA 1
ATOM 764 C C . ARG A 1 97 ? 0.362 19.016 -7.879 1 98.19 97 ARG A C 1
ATOM 766 O O . ARG A 1 97 ? -0.268 20 -8.234 1 98.19 97 ARG A O 1
ATOM 773 N N . GLY A 1 98 ? 1.396 19.078 -6.977 1 98.5 98 GLY A N 1
ATOM 774 C CA . GLY A 1 98 ? 1.876 20.344 -6.449 1 98.5 98 GLY A CA 1
ATOM 775 C C . GLY A 1 98 ? 2.74 20.188 -5.215 1 98.5 98 GLY A C 1
ATOM 776 O O . GLY A 1 98 ? 3.219 19.094 -4.918 1 98.5 98 GLY A O 1
ATOM 777 N N . GLN A 1 99 ? 2.947 21.312 -4.637 1 98.25 99 GLN A N 1
ATOM 778 C CA . GLN A 1 99 ? 3.688 21.312 -3.381 1 98.25 99 GLN A CA 1
ATOM 779 C C . GLN A 1 99 ? 2.768 21.016 -2.199 1 98.25 99 GLN A C 1
ATOM 781 O O . GLN A 1 99 ? 1.568 21.281 -2.256 1 98.25 99 GLN A O 1
ATOM 786 N N . LEU A 1 100 ? 3.32 20.422 -1.263 1 97.94 100 LEU A N 1
ATOM 787 C CA . LEU A 1 100 ? 2.646 20.234 0.018 1 97.94 100 LEU A CA 1
ATOM 788 C C . LEU A 1 100 ? 3.484 20.812 1.159 1 97.94 100 LEU A C 1
ATOM 790 O O . LEU A 1 100 ? 4.523 20.25 1.515 1 97.94 100 LEU A O 1
ATOM 794 N N . LEU A 1 101 ? 3.037 21.891 1.721 1 97.25 101 LEU A N 1
ATOM 795 C CA . LEU A 1 101 ? 3.748 22.547 2.807 1 97.25 101 LEU A CA 1
ATOM 796 C C . LEU A 1 101 ? 3.309 22.016 4.16 1 97.25 101 LEU A C 1
ATOM 798 O O . LEU A 1 101 ? 2.115 21.812 4.398 1 97.25 101 LEU A O 1
ATOM 802 N N . ARG A 1 102 ? 4.258 21.719 4.969 1 94.25 102 ARG A N 1
ATOM 803 C CA . ARG A 1 102 ? 3.98 21.25 6.32 1 94.25 102 ARG A CA 1
ATOM 804 C C . ARG A 1 102 ? 4.715 22.094 7.355 1 94.25 102 ARG A C 1
ATOM 806 O O . ARG A 1 102 ? 5.875 22.453 7.156 1 94.25 102 ARG A O 1
ATOM 813 N N . ASP A 1 103 ? 4.062 22.375 8.43 1 88 103 ASP A N 1
ATOM 814 C CA . ASP A 1 103 ? 4.68 23.203 9.469 1 88 103 ASP A CA 1
ATOM 815 C C . ASP A 1 103 ? 5.578 22.359 10.375 1 88 103 ASP A C 1
ATOM 817 O O . ASP A 1 103 ? 6.441 22.891 11.07 1 88 103 ASP A O 1
ATOM 821 N N . GLN A 1 104 ? 5.27 21.141 10.555 1 76.75 104 GLN A N 1
ATOM 822 C CA . GLN A 1 104 ? 6.102 20.188 11.289 1 76.75 104 GLN A CA 1
ATOM 823 C C . GLN A 1 104 ? 6.293 18.891 10.508 1 76.75 104 GLN A C 1
ATOM 825 O O . GLN A 1 104 ? 5.344 18.359 9.93 1 76.75 104 GLN A O 1
ATOM 830 N N . GLY A 1 105 ? 7.598 18.516 10.445 1 61.22 105 GLY A N 1
ATOM 831 C CA . GLY A 1 105 ? 7.824 17.266 9.766 1 61.22 105 GLY A CA 1
ATOM 832 C C . GLY A 1 105 ? 7.57 16.047 10.641 1 61.22 105 GLY A C 1
ATOM 833 O O . GLY A 1 105 ? 7.293 16.188 11.828 1 61.22 105 GLY A O 1
ATOM 834 N N . TYR A 1 106 ? 7.336 14.914 10.055 1 59.25 106 TYR A N 1
ATOM 835 C CA . TYR A 1 106 ? 7.105 13.648 10.75 1 59.25 106 TYR A CA 1
ATOM 836 C C . TYR A 1 106 ? 8.406 13.094 11.312 1 59.25 106 TYR A C 1
ATOM 838 O O . TYR A 1 106 ? 8.492 12.781 12.5 1 59.25 106 TYR A O 1
ATOM 846 N N . ALA A 1 107 ? 9.289 13.039 10.461 1 56.28 107 ALA A N 1
ATOM 847 C CA . ALA A 1 107 ? 10.57 12.453 10.836 1 56.28 107 ALA A CA 1
ATOM 848 C C . ALA A 1 107 ? 11.453 13.477 11.539 1 56.28 107 ALA A C 1
ATOM 850 O O . ALA A 1 107 ? 12.195 13.133 12.469 1 56.28 107 ALA A O 1
ATOM 851 N N . GLU A 1 108 ? 11.297 14.75 10.945 1 60 108 GLU A N 1
ATOM 852 C CA . GLU A 1 108 ? 12.023 15.867 11.523 1 60 108 GLU A CA 1
ATOM 853 C C . GLU A 1 108 ? 11.078 17 11.906 1 60 108 GLU A C 1
ATOM 855 O O . GLU A 1 108 ? 10.25 17.422 11.094 1 60 108 GLU A O 1
ATOM 860 N N . LYS A 1 109 ? 11.133 17.25 13.078 1 66.69 109 LYS A N 1
ATOM 861 C CA . LYS A 1 109 ? 10.266 18.328 13.562 1 66.69 109 LYS A CA 1
ATOM 862 C C . LYS A 1 109 ? 10.688 19.672 12.977 1 66.69 109 LYS A C 1
ATOM 864 O O . LYS A 1 109 ? 11.023 20.594 13.719 1 66.69 109 LYS A O 1
ATOM 869 N N . VAL A 1 110 ? 10.961 19.672 11.617 1 76.31 110 VAL A N 1
ATOM 870 C CA . VAL A 1 110 ? 11.281 20.891 10.867 1 76.31 110 VAL A CA 1
ATOM 871 C C . VAL A 1 110 ? 10.273 21.078 9.734 1 76.31 110 VAL A C 1
ATOM 873 O O . VAL A 1 110 ? 9.789 20.109 9.148 1 76.31 110 VAL A O 1
ATOM 876 N N . PRO A 1 111 ? 9.984 22.391 9.539 1 84.44 111 PRO A N 1
ATOM 877 C CA . PRO A 1 111 ? 9.125 22.641 8.375 1 84.44 111 PRO A CA 1
ATOM 878 C C . PRO A 1 111 ? 9.695 22.062 7.082 1 84.44 111 PRO A C 1
ATOM 880 O O . PRO A 1 111 ? 10.914 22.078 6.875 1 84.44 111 PRO A O 1
ATOM 883 N N . VAL A 1 112 ? 8.859 21.453 6.262 1 89.38 112 VAL A N 1
ATOM 884 C CA . VAL A 1 112 ? 9.328 20.844 5.023 1 89.38 112 VAL A CA 1
ATOM 885 C C . VAL A 1 112 ? 8.266 20.984 3.936 1 89.38 112 VAL A C 1
ATOM 887 O O . VAL A 1 112 ? 7.07 20.938 4.215 1 89.38 112 VAL A O 1
ATOM 890 N N . ALA A 1 113 ? 8.719 21.328 2.803 1 93.31 113 ALA A N 1
ATOM 891 C CA . ALA A 1 113 ? 7.855 21.344 1.622 1 93.31 113 ALA A CA 1
ATOM 892 C C . ALA A 1 113 ? 8.078 20.109 0.761 1 93.31 113 ALA A C 1
ATOM 894 O O . ALA A 1 113 ? 9.164 19.922 0.205 1 93.31 113 ALA A O 1
ATOM 895 N N . GLY A 1 114 ? 7.082 19.281 0.698 1 95.44 114 GLY A N 1
ATOM 896 C CA . GLY A 1 114 ? 7.121 18.125 -0.191 1 95.44 114 GLY A CA 1
ATOM 897 C C . GLY A 1 114 ? 6.27 18.312 -1.433 1 95.44 114 GLY A C 1
ATOM 898 O O . GLY A 1 114 ? 6.012 19.438 -1.861 1 95.44 114 GLY A O 1
ATOM 899 N N . THR A 1 115 ? 6.027 17.188 -2.086 1 97.81 115 THR A N 1
ATOM 900 C CA . THR A 1 115 ? 5.176 17.188 -3.27 1 97.81 115 THR A CA 1
ATOM 901 C C . THR A 1 115 ? 4.047 16.172 -3.119 1 97.81 115 THR A C 1
ATOM 903 O O . THR A 1 115 ? 4.234 15.117 -2.502 1 97.81 115 THR A O 1
ATOM 906 N N . TYR A 1 116 ? 2.904 16.547 -3.656 1 98.62 116 TYR A N 1
ATOM 907 C CA . TYR A 1 116 ? 1.801 15.594 -3.697 1 98.62 116 TYR A CA 1
ATOM 908 C C . TYR A 1 116 ? 1.395 15.289 -5.133 1 98.62 116 TYR A C 1
ATOM 910 O O . TYR A 1 116 ? 1.563 16.125 -6.023 1 98.62 116 TYR A O 1
ATOM 918 N N . VAL A 1 117 ? 0.9 14.086 -5.324 1 98.31 117 VAL A N 1
ATOM 919 C CA . VAL A 1 117 ? 0.311 13.656 -6.59 1 98.31 117 VAL A CA 1
ATOM 920 C C . VAL A 1 117 ? -0.998 12.914 -6.324 1 98.31 117 VAL A C 1
ATOM 922 O O . VAL A 1 117 ? -1.038 11.977 -5.523 1 98.31 117 VAL A O 1
ATOM 925 N N . MET A 1 118 ? -2.043 13.359 -6.941 1 98.06 118 MET A N 1
ATOM 926 C CA . MET A 1 118 ? -3.301 12.617 -6.949 1 98.06 118 MET A CA 1
ATOM 927 C C . MET A 1 118 ? -3.363 11.664 -8.133 1 98.06 118 MET A C 1
ATOM 929 O O . MET A 1 118 ? -3.365 12.094 -9.289 1 98.06 118 MET A O 1
ATOM 933 N N . GLY A 1 119 ? -3.455 10.453 -7.789 1 95.25 119 GLY A N 1
ATOM 934 C CA . GLY A 1 119 ? -3.529 9.477 -8.867 1 95.25 119 GLY A CA 1
ATOM 935 C C . GLY A 1 119 ? -4.918 9.352 -9.461 1 95.25 119 GLY A C 1
ATOM 936 O O . GLY A 1 119 ? -5.906 9.742 -8.836 1 95.25 119 GLY A O 1
ATOM 937 N N . SER A 1 120 ? -4.934 8.711 -10.594 1 92.69 120 SER A N 1
ATOM 938 C CA . SER A 1 120 ? -6.215 8.445 -11.234 1 92.69 120 SER A CA 1
ATOM 939 C C . SER A 1 120 ? -7.047 7.461 -10.422 1 92.69 120 SER A C 1
ATOM 941 O O . SER A 1 120 ? -8.273 7.398 -10.57 1 92.69 120 SER A O 1
ATOM 943 N N . ASP A 1 121 ? -6.438 6.75 -9.625 1 91.88 121 ASP A N 1
ATOM 944 C CA . ASP A 1 121 ? -7.133 5.793 -8.773 1 91.88 121 ASP A CA 1
ATOM 945 C C . ASP A 1 121 ? -7.652 6.461 -7.504 1 91.88 121 ASP A C 1
ATOM 947 O O . ASP A 1 121 ? -8.195 5.797 -6.621 1 91.88 121 ASP A O 1
ATOM 951 N N . GLY A 1 122 ? -7.414 7.734 -7.359 1 95.06 122 GLY A N 1
ATOM 952 C CA . GLY A 1 122 ? -7.918 8.477 -6.219 1 95.06 122 GLY A CA 1
ATOM 953 C C . GLY A 1 122 ? -6.961 8.477 -5.039 1 95.06 122 GLY A C 1
ATOM 954 O O . GLY A 1 122 ? -7.262 9.055 -3.99 1 95.06 122 GLY A O 1
ATOM 955 N N . ALA A 1 123 ? -5.863 7.836 -5.18 1 97.75 123 ALA A N 1
ATOM 956 C CA . ALA A 1 123 ? -4.887 7.773 -4.098 1 97.75 123 ALA A CA 1
ATOM 957 C C . ALA A 1 123 ? -4.047 9.047 -4.039 1 97.75 123 ALA A C 1
ATOM 959 O O . ALA A 1 123 ? -3.779 9.672 -5.07 1 97.75 123 ALA A O 1
ATOM 960 N N . LEU A 1 124 ? -3.654 9.391 -2.859 1 98.62 124 LEU A N 1
ATOM 961 C CA . LEU A 1 124 ? -2.732 10.5 -2.625 1 98.62 124 LEU A CA 1
ATOM 962 C C . LEU A 1 124 ? -1.32 9.977 -2.365 1 98.62 124 LEU A C 1
ATOM 964 O O . LEU A 1 124 ? -1.116 9.133 -1.494 1 98.62 124 LEU A O 1
ATOM 968 N N . THR A 1 125 ? -0.386 10.469 -3.154 1 98.38 125 THR A N 1
ATOM 969 C CA . THR A 1 125 ? 1.01 10.117 -2.918 1 98.38 125 THR A CA 1
ATOM 970 C C . THR A 1 125 ? 1.816 11.352 -2.523 1 98.38 125 THR A C 1
ATOM 972 O O . THR A 1 125 ? 1.707 12.398 -3.162 1 98.38 125 THR A O 1
ATOM 975 N N . LEU A 1 126 ? 2.586 11.188 -1.458 1 97.62 126 LEU A N 1
ATOM 976 C CA . LEU A 1 126 ? 3.414 12.273 -0.936 1 97.62 126 LEU A CA 1
ATOM 977 C C . LEU A 1 126 ? 4.895 11.93 -1.05 1 97.62 126 LEU A C 1
ATOM 979 O O . LEU A 1 126 ? 5.301 10.805 -0.757 1 97.62 126 LEU A O 1
ATOM 983 N N . TYR A 1 127 ? 5.605 12.867 -1.513 1 96.75 127 TYR A N 1
ATOM 984 C CA . TYR A 1 127 ? 7.059 12.758 -1.561 1 96.75 127 TYR A CA 1
ATOM 985 C C . TYR A 1 127 ? 7.715 13.828 -0.696 1 96.75 127 TYR A C 1
ATOM 987 O O . TYR A 1 127 ? 7.398 15.016 -0.819 1 96.75 127 TYR A O 1
ATOM 995 N N . THR A 1 128 ? 8.547 13.445 0.193 1 93.94 128 THR A N 1
ATOM 996 C CA . THR A 1 128 ? 9.234 14.391 1.074 1 93.94 128 THR A CA 1
ATOM 997 C C . THR A 1 128 ? 10.727 14.078 1.144 1 93.94 128 THR A C 1
ATOM 999 O O . THR A 1 128 ? 11.117 12.922 1.312 1 93.94 128 THR A O 1
ATOM 1002 N N . GLU A 1 129 ? 11.445 15.109 0.977 1 91.19 129 GLU A N 1
ATOM 1003 C CA . GLU A 1 129 ? 12.891 14.984 1.091 1 91.19 129 GLU A CA 1
ATOM 1004 C C . GLU A 1 129 ? 13.43 15.836 2.242 1 91.19 129 GLU A C 1
ATOM 1006 O O . GLU A 1 129 ? 13.156 17.031 2.322 1 91.19 129 GLU A O 1
ATOM 1011 N N . TYR A 1 130 ? 14.078 15.117 3.131 1 87.06 130 TYR A N 1
ATOM 1012 C CA . TYR A 1 130 ? 14.828 15.781 4.191 1 87.06 130 TYR A CA 1
ATOM 1013 C C . TYR A 1 130 ? 16.312 15.766 3.891 1 87.06 130 TYR A C 1
ATOM 1015 O O . TYR A 1 130 ? 16.734 15.398 2.789 1 87.06 130 TYR A O 1
ATOM 1023 N N . GLU A 1 131 ? 17 16.25 4.809 1 82.19 131 GLU A N 1
ATOM 1024 C CA . GLU A 1 131 ? 18.438 16.312 4.578 1 82.19 131 GLU A CA 1
ATOM 1025 C C . GLU A 1 131 ? 19.031 14.906 4.426 1 82.19 131 GLU A C 1
ATOM 1027 O O . GLU A 1 131 ? 19.781 14.648 3.482 1 82.19 131 GLU A O 1
ATOM 1032 N N . MET A 1 132 ? 18.641 14.023 5.266 1 85.44 132 MET A N 1
ATOM 1033 C CA . MET A 1 132 ? 19.281 12.711 5.289 1 85.44 132 MET A CA 1
ATOM 1034 C C . MET A 1 132 ? 18.312 11.617 4.879 1 85.44 132 MET A C 1
ATOM 1036 O O . MET A 1 132 ? 18.703 10.469 4.664 1 85.44 132 MET A O 1
ATOM 1040 N N . THR A 1 133 ? 17.094 12.023 4.766 1 89.38 133 THR A N 1
ATOM 1041 C CA . THR A 1 133 ? 16.109 10.984 4.52 1 89.38 133 THR A CA 1
ATOM 1042 C C . THR A 1 133 ? 15.102 11.438 3.461 1 89.38 133 THR A C 1
ATOM 1044 O O . THR A 1 133 ? 14.875 12.633 3.289 1 89.38 133 THR A O 1
ATOM 1047 N N . GLU A 1 134 ? 14.711 10.539 2.666 1 93.38 134 GLU A N 1
ATOM 1048 C CA . GLU A 1 134 ? 13.602 10.742 1.733 1 93.38 134 GLU A CA 1
ATOM 1049 C C . GLU A 1 134 ? 12.477 9.742 1.986 1 93.38 134 GLU A C 1
ATOM 1051 O O . GLU A 1 134 ? 12.727 8.602 2.371 1 93.38 134 GLU A O 1
ATOM 1056 N N . SER A 1 135 ? 11.273 10.305 1.814 1 94.94 135 SER A N 1
ATOM 1057 C CA . SER A 1 135 ? 10.141 9.414 2.08 1 94.94 135 SER A CA 1
ATOM 1058 C C . SER A 1 135 ? 9.094 9.508 0.973 1 94.94 135 SER A C 1
ATOM 1060 O O . SER A 1 135 ? 8.945 10.555 0.335 1 94.94 135 SER A O 1
ATOM 1062 N N . GLU A 1 136 ? 8.5 8.414 0.662 1 96.62 136 GLU A N 1
ATOM 1063 C CA . GLU A 1 136 ? 7.309 8.305 -0.172 1 96.62 136 GLU A CA 1
ATOM 1064 C C . GLU A 1 136 ? 6.152 7.68 0.6 1 96.62 136 GLU A C 1
ATOM 1066 O O . GLU A 1 136 ? 6.324 6.656 1.264 1 96.62 136 GLU A O 1
ATOM 1071 N N . GLU A 1 137 ? 5.016 8.359 0.56 1 97.44 137 GLU A N 1
ATOM 1072 C CA . GLU A 1 137 ? 3.836 7.875 1.27 1 97.44 137 GLU A CA 1
ATOM 1073 C C . GLU A 1 137 ? 2.609 7.871 0.363 1 97.44 137 GLU A C 1
ATOM 1075 O O . GLU A 1 137 ? 2.293 8.883 -0.265 1 97.44 137 GLU A O 1
ATOM 1080 N N . ARG A 1 138 ? 1.979 6.727 0.299 1 98.19 138 ARG A N 1
ATOM 1081 C CA . ARG A 1 138 ? 0.743 6.59 -0.463 1 98.19 138 ARG A CA 1
ATOM 1082 C C . ARG A 1 138 ? -0.44 6.309 0.459 1 98.19 138 ARG A C 1
ATOM 1084 O O . ARG A 1 138 ? -0.356 5.457 1.344 1 98.19 138 ARG A O 1
ATOM 1091 N N . ILE A 1 139 ? -1.487 7.047 0.256 1 98.62 139 ILE A N 1
ATOM 1092 C CA . ILE A 1 139 ? -2.695 6.93 1.066 1 98.62 139 ILE A CA 1
ATOM 1093 C C . ILE A 1 139 ? -3.904 6.711 0.161 1 98.62 139 ILE A C 1
ATOM 1095 O O . ILE A 1 139 ? -4.082 7.422 -0.831 1 98.62 139 ILE A O 1
ATOM 1099 N N . TRP A 1 140 ? -4.719 5.73 0.486 1 98.31 140 TRP A N 1
ATOM 1100 C CA . TRP A 1 140 ? -5.891 5.492 -0.352 1 98.31 140 TRP A CA 1
ATOM 1101 C C . TRP A 1 140 ? -7.039 4.914 0.47 1 98.31 140 TRP A C 1
ATOM 1103 O O . TRP A 1 140 ? -6.832 4.43 1.585 1 98.31 140 TRP A O 1
ATOM 1113 N N . PHE A 1 141 ? -8.227 5.043 -0.043 1 98.12 141 PHE A N 1
ATOM 1114 C CA . PHE A 1 141 ? -9.43 4.555 0.61 1 98.12 141 PHE A CA 1
ATOM 1115 C C . PHE A 1 141 ? -9.828 3.186 0.065 1 98.12 141 PHE A C 1
ATOM 1117 O O . PHE A 1 141 ? -10.102 3.043 -1.128 1 98.12 141 PHE A O 1
ATOM 1124 N N . ALA A 1 142 ? -9.797 2.152 0.979 1 97.06 142 ALA A N 1
ATOM 1125 C CA . ALA A 1 142 ? -10.422 0.884 0.615 1 97.06 142 ALA A CA 1
ATOM 1126 C C . ALA A 1 142 ? -11.945 0.992 0.656 1 97.06 142 ALA A C 1
ATOM 1128 O O . ALA A 1 142 ? -12.641 0.301 -0.09 1 97.06 142 ALA A O 1
ATOM 1129 N N . SER A 1 143 ? -12.422 1.769 1.482 1 96.19 143 SER A N 1
ATOM 1130 C CA . SER A 1 143 ? -13.805 2.186 1.654 1 96.19 143 SER A CA 1
ATOM 1131 C C . SER A 1 143 ? -13.891 3.547 2.338 1 96.19 143 SER A C 1
ATOM 1133 O O . SER A 1 143 ? -12.898 4.051 2.855 1 96.19 143 SER A O 1
ATOM 1135 N N . PRO A 1 144 ? -15.055 4.133 2.322 1 95.94 144 PRO A N 1
ATOM 1136 C CA . PRO A 1 144 ? -15.148 5.434 2.986 1 95.94 144 PRO A CA 1
ATOM 1137 C C . PRO A 1 144 ? -14.742 5.379 4.457 1 95.94 144 PRO A C 1
ATOM 1139 O O . PRO A 1 144 ? -14.422 6.41 5.051 1 95.94 144 PRO A O 1
ATOM 1142 N N . ASN A 1 145 ? -14.766 4.152 5.055 1 96.44 145 ASN A N 1
ATOM 1143 C CA . ASN A 1 145 ? -14.469 4.051 6.48 1 96.44 145 ASN A CA 1
ATOM 1144 C C . ASN A 1 145 ? -13.188 3.264 6.734 1 96.44 145 ASN A C 1
ATOM 1146 O O . ASN A 1 145 ? -12.906 2.877 7.867 1 96.44 145 ASN A O 1
ATOM 1150 N N . LEU A 1 146 ? -12.43 2.949 5.746 1 97.62 146 LEU A N 1
ATOM 1151 C CA . LEU A 1 146 ? -11.141 2.281 5.859 1 97.62 146 LEU A CA 1
ATOM 1152 C C . LEU A 1 146 ? -10.117 2.914 4.922 1 97.62 146 LEU A C 1
ATOM 1154 O O . LEU A 1 146 ? -10.258 2.836 3.701 1 97.62 146 LEU A O 1
ATOM 1158 N N . ARG A 1 147 ? -9.125 3.469 5.508 1 98.19 147 ARG A N 1
ATOM 1159 C CA . ARG A 1 147 ? -8.016 4.07 4.781 1 98.19 147 ARG A CA 1
ATOM 1160 C C . ARG A 1 147 ? -6.719 3.312 5.039 1 98.19 147 ARG A C 1
ATOM 1162 O O . ARG A 1 147 ? -6.469 2.859 6.16 1 98.19 147 ARG A O 1
ATOM 1169 N N . LEU A 1 148 ? -5.945 3.189 4.02 1 98.56 148 LEU A N 1
ATOM 1170 C CA . LEU A 1 148 ? -4.66 2.508 4.117 1 98.56 148 LEU A CA 1
ATOM 1171 C C . LEU A 1 148 ? -3.518 3.441 3.738 1 98.56 148 LEU A C 1
ATOM 1173 O O . LEU A 1 148 ? -3.691 4.336 2.91 1 98.56 148 LEU A O 1
ATOM 1177 N N . ARG A 1 149 ? -2.402 3.262 4.375 1 98.5 149 ARG A N 1
ATOM 1178 C CA . ARG A 1 149 ? -1.199 4.039 4.102 1 98.5 149 ARG A CA 1
ATOM 1179 C C . ARG A 1 149 ? 0.028 3.137 4.016 1 98.5 149 ARG A C 1
ATOM 1181 O O . ARG A 1 149 ? 0.175 2.205 4.809 1 98.5 149 ARG A O 1
ATOM 1188 N N . ALA A 1 150 ? 0.798 3.381 3.012 1 98 150 ALA A N 1
ATOM 1189 C CA . ALA A 1 150 ? 2.09 2.719 2.85 1 98 150 ALA A CA 1
ATOM 1190 C C . ALA A 1 150 ? 3.201 3.736 2.607 1 98 150 ALA A C 1
ATOM 1192 O O . ALA A 1 150 ? 3.02 4.695 1.854 1 98 150 ALA A O 1
ATOM 1193 N N . SER A 1 151 ? 4.332 3.514 3.285 1 97.31 151 SER A N 1
ATOM 1194 C CA . SER A 1 151 ? 5.426 4.461 3.092 1 97.31 151 SER A CA 1
ATOM 1195 C C . SER A 1 151 ? 6.777 3.752 3.074 1 97.31 151 SER A C 1
ATOM 1197 O O . SER A 1 151 ? 6.914 2.656 3.623 1 97.31 151 SER A O 1
ATOM 1199 N N . THR A 1 152 ? 7.656 4.32 2.398 1 97.5 152 THR A N 1
ATOM 1200 C CA . THR A 1 152 ? 9.055 3.912 2.432 1 97.5 152 THR A CA 1
ATOM 1201 C C . THR A 1 152 ? 9.953 5.082 2.816 1 97.5 152 THR A C 1
ATOM 1203 O O . THR A 1 152 ? 9.641 6.238 2.521 1 97.5 152 THR A O 1
ATOM 1206 N N . VAL A 1 153 ? 11.008 4.742 3.486 1 96.19 153 VAL A N 1
ATOM 1207 C CA . VAL A 1 153 ? 12.016 5.727 3.875 1 96.19 153 VAL A CA 1
ATOM 1208 C C . VAL A 1 153 ? 13.391 5.281 3.379 1 96.19 153 VAL A C 1
ATOM 1210 O O . VAL A 1 153 ? 13.773 4.125 3.551 1 96.19 153 VAL A O 1
ATOM 1213 N N . LYS A 1 154 ? 14 6.18 2.752 1 95.06 154 LYS A N 1
ATOM 1214 C CA . LYS A 1 154 ? 15.398 6.004 2.373 1 95.06 154 LYS A CA 1
ATOM 1215 C C . LYS A 1 154 ? 16.312 6.84 3.26 1 95.06 154 LYS A C 1
ATOM 1217 O O . LYS A 1 154 ? 15.992 7.98 3.594 1 95.06 154 LYS A O 1
ATOM 1222 N N . ARG A 1 155 ? 17.297 6.188 3.615 1 91.31 155 ARG A N 1
ATOM 1223 C CA . ARG A 1 155 ? 18.375 6.867 4.316 1 91.31 155 ARG A CA 1
ATOM 1224 C C . ARG A 1 155 ? 19.703 6.711 3.564 1 91.31 155 ARG A C 1
ATOM 1226 O O . ARG A 1 155 ? 20.125 5.594 3.277 1 91.31 155 ARG A O 1
ATOM 1233 N N . PHE A 1 156 ? 20.344 7.871 3.213 1 87.31 156 PHE A N 1
ATOM 1234 C CA . PHE A 1 156 ? 21.594 7.891 2.459 1 87.31 156 PHE A CA 1
ATOM 1235 C C . PHE A 1 156 ? 21.469 7.09 1.169 1 87.31 156 PHE A C 1
ATOM 1237 O O . PHE A 1 156 ? 22.328 6.273 0.845 1 87.31 156 PHE A O 1
ATOM 1244 N N . GLY A 1 157 ? 20.297 7.133 0.577 1 83.44 157 GLY A N 1
ATOM 1245 C CA . GLY A 1 157 ? 20.078 6.559 -0.74 1 83.44 157 GLY A CA 1
ATOM 1246 C C . GLY A 1 157 ? 19.578 5.129 -0.689 1 83.44 157 GLY A C 1
ATOM 1247 O O . GLY A 1 157 ? 19.188 4.566 -1.714 1 83.44 157 GLY A O 1
ATOM 1248 N N . GLY A 1 158 ? 19.594 4.531 0.503 1 92.06 158 GLY A N 1
ATOM 1249 C CA . GLY A 1 158 ? 19.125 3.158 0.628 1 92.06 158 GLY A CA 1
ATOM 1250 C C . GLY A 1 158 ? 17.828 3.037 1.419 1 92.06 158 GLY A C 1
ATOM 1251 O O . GLY A 1 158 ? 17.625 3.752 2.402 1 92.06 158 GLY A O 1
ATOM 1252 N N . PHE A 1 159 ? 17.016 2.174 0.908 1 95.25 159 PHE A N 1
ATOM 1253 C CA . PHE A 1 159 ? 15.773 1.949 1.63 1 95.25 159 PHE A CA 1
ATOM 1254 C C . PHE A 1 159 ? 16.047 1.387 3.02 1 95.25 159 PHE A C 1
ATOM 1256 O O . PHE A 1 159 ? 16.781 0.405 3.166 1 95.25 159 PHE A O 1
ATOM 1263 N N . SER A 1 160 ? 15.438 1.949 4.016 1 94.62 160 SER A N 1
ATOM 1264 C CA . SER A 1 160 ? 15.703 1.537 5.387 1 94.62 160 SER A CA 1
ATOM 1265 C C . SER A 1 160 ? 14.445 0.991 6.055 1 94.62 160 SER A C 1
ATOM 1267 O O . SER A 1 160 ? 14.523 0.092 6.895 1 94.62 160 SER A O 1
ATOM 1269 N N . MET A 1 161 ? 13.328 1.568 5.637 1 95.75 161 MET A N 1
ATOM 1270 C CA . MET A 1 161 ? 12.102 1.225 6.352 1 95.75 161 MET A CA 1
ATOM 1271 C C . MET A 1 161 ? 10.906 1.239 5.414 1 95.75 161 MET A C 1
ATOM 1273 O O . MET A 1 161 ? 10.844 2.055 4.492 1 95.75 161 MET A O 1
ATOM 1277 N N . ALA A 1 162 ? 10.039 0.365 5.578 1 97.5 162 ALA A N 1
ATOM 1278 C CA . ALA A 1 162 ? 8.703 0.37 4.988 1 97.5 162 ALA A CA 1
ATOM 1279 C C . ALA A 1 162 ? 7.629 0.324 6.07 1 97.5 162 ALA A C 1
ATOM 1281 O O . ALA A 1 162 ? 7.703 -0.489 6.992 1 97.5 162 ALA A O 1
ATOM 1282 N N . SER A 1 163 ? 6.688 1.225 6.012 1 96.81 163 SER A N 1
ATOM 1283 C CA . SER A 1 163 ? 5.641 1.283 7.031 1 96.81 163 SER A CA 1
ATOM 1284 C C . SER A 1 163 ? 4.254 1.199 6.402 1 96.81 163 SER A C 1
ATOM 1286 O O . SER A 1 163 ? 4.039 1.687 5.289 1 96.81 163 SER A O 1
ATOM 1288 N N . PHE A 1 164 ? 3.4 0.659 7.207 1 96.44 164 PHE A N 1
ATOM 1289 C CA . PHE A 1 164 ? 2.027 0.447 6.762 1 96.44 164 PHE A CA 1
ATOM 1290 C C . PHE A 1 164 ? 1.041 0.758 7.879 1 96.44 164 PHE A C 1
ATOM 1292 O O . PHE A 1 164 ? 1.311 0.475 9.047 1 96.44 164 PHE A O 1
ATOM 1299 N N . CYS A 1 165 ? -0.066 1.292 7.453 1 97.19 165 CYS A N 1
ATOM 1300 C CA . CYS A 1 165 ? -1.063 1.675 8.445 1 97.19 165 CYS A CA 1
ATOM 1301 C C . CYS A 1 165 ? -2.473 1.392 7.938 1 97.19 165 CYS A C 1
ATOM 1303 O O . CYS A 1 165 ? -2.801 1.704 6.793 1 97.19 165 CYS A O 1
ATOM 1305 N N . SER A 1 166 ? -3.26 0.709 8.75 1 97.94 166 SER A N 1
ATOM 1306 C CA . SER A 1 166 ? -4.703 0.632 8.555 1 97.94 166 SER A CA 1
ATOM 1307 C C . SER A 1 166 ? -5.438 1.598 9.484 1 97.94 166 SER A C 1
ATOM 1309 O O . SER A 1 166 ? -5.156 1.653 10.68 1 97.94 166 SER A O 1
ATOM 1311 N N . GLU A 1 167 ? -6.332 2.363 8.891 1 97.88 167 GLU A N 1
ATOM 1312 C CA . GLU A 1 167 ? -7.055 3.391 9.633 1 97.88 167 GLU A CA 1
ATOM 1313 C C . GLU A 1 167 ? -8.562 3.219 9.484 1 97.88 167 GLU A C 1
ATOM 1315 O O . GLU A 1 167 ? -9.102 3.352 8.383 1 97.88 167 GLU A O 1
ATOM 1320 N N . VAL A 1 168 ? -9.195 2.969 10.586 1 96.88 168 VAL A N 1
ATOM 1321 C CA . VAL A 1 168 ? -10.633 2.723 10.586 1 96.88 168 VAL A CA 1
ATOM 1322 C C . VAL A 1 168 ? -11.359 3.924 11.188 1 96.88 168 VAL A C 1
ATOM 1324 O O . VAL A 1 168 ? -11.047 4.363 12.297 1 96.88 168 VAL A O 1
ATOM 1327 N N . ARG A 1 169 ? -12.312 4.398 10.359 1 97.12 169 ARG A N 1
ATOM 1328 C CA . ARG A 1 169 ? -13.062 5.562 10.812 1 97.12 169 ARG A CA 1
ATOM 1329 C C . ARG A 1 169 ? -13.891 5.238 12.047 1 97.12 169 ARG A C 1
ATOM 1331 O O . ARG A 1 169 ? -14.523 4.184 12.117 1 97.12 169 ARG A O 1
ATOM 1338 N N . LYS A 1 170 ? -13.898 6.109 13.031 1 93 170 LYS A N 1
ATOM 1339 C CA . LYS A 1 170 ? -14.781 5.988 14.18 1 93 170 LYS A CA 1
ATOM 1340 C C . LYS A 1 170 ? -16.156 6.598 13.891 1 93 170 LYS A C 1
ATOM 1342 O O . LYS A 1 170 ? -16.266 7.801 13.648 1 93 170 LYS A O 1
ATOM 1347 N N . LEU A 1 171 ? -17.125 5.777 13.656 1 82.12 171 LEU A N 1
ATOM 1348 C CA . LEU A 1 171 ? -18.453 6.281 13.375 1 82.12 171 LEU A CA 1
ATOM 1349 C C . LEU A 1 171 ? -19.188 6.633 14.664 1 82.12 171 LEU A C 1
ATOM 1351 O O . LEU A 1 171 ? -19.047 5.945 15.672 1 82.12 171 LEU A O 1
ATOM 1355 N N . SER A 1 172 ? -19.203 7.879 15.023 1 62.94 172 SER A N 1
ATOM 1356 C CA . SER A 1 172 ? -19.969 8.281 16.203 1 62.94 172 SER A CA 1
ATOM 1357 C C . SER A 1 172 ? -21.281 7.508 16.297 1 62.94 172 SER A C 1
ATOM 1359 O O . SER A 1 172 ? -21.938 7.246 15.289 1 62.94 172 SER A O 1
ATOM 1361 N N . ALA A 1 173 ? -21.406 6.582 17.25 1 50.22 173 ALA A N 1
ATOM 1362 C CA . ALA A 1 173 ? -22.703 5.996 17.594 1 50.22 173 ALA A CA 1
ATOM 1363 C C . ALA A 1 173 ? -23.828 7.02 17.453 1 50.22 173 ALA A C 1
ATOM 1365 O O . ALA A 1 173 ? -23.672 8.172 17.859 1 50.22 173 ALA A O 1
ATOM 1366 N N . SER A 1 174 ? -24.531 6.969 16.391 1 43.81 174 SER A N 1
ATOM 1367 C CA . SER A 1 174 ? -25.75 7.734 16.547 1 43.81 174 SER A CA 1
ATOM 1368 C C . SER A 1 174 ? -26.219 7.723 18 1 43.81 174 SER A C 1
ATOM 1370 O O . SER A 1 174 ? -26.078 6.715 18.703 1 43.81 174 SER A O 1
ATOM 1372 N N . PRO A 1 175 ? -26.484 8.875 18.641 1 40.41 175 PRO A N 1
ATOM 1373 C CA . PRO A 1 175 ? -27.078 8.867 19.969 1 40.41 175 PRO A CA 1
ATOM 1374 C C . PRO A 1 175 ? -28.125 7.762 20.156 1 40.41 175 PRO A C 1
ATOM 1376 O O . PRO A 1 175 ? -28.875 7.469 19.219 1 40.41 175 PRO A O 1
ATOM 1379 N N . SER A 1 176 ? -27.672 6.656 20.766 1 41.53 176 SER A N 1
ATOM 1380 C CA . SER A 1 176 ? -28.719 5.719 21.141 1 41.53 176 SER A CA 1
ATOM 1381 C C . SER A 1 176 ? -30.031 6.445 21.406 1 41.53 176 SER A C 1
ATOM 1383 O O . SER A 1 176 ? -30.047 7.5 22.047 1 41.53 176 SER A O 1
ATOM 1385 N N . PRO A 1 177 ? -31.016 6.215 20.516 1 39.75 177 PRO A N 1
ATOM 1386 C CA . PRO A 1 177 ? -32.281 6.84 20.906 1 39.75 177 PRO A CA 1
ATOM 1387 C C . PRO A 1 177 ? -32.531 6.766 22.406 1 39.75 177 PRO A C 1
ATOM 1389 O O . PRO A 1 177 ? -32.156 5.781 23.062 1 39.75 177 PRO A O 1
ATOM 1392 N N . ILE A 1 178 ? -32.438 7.91 23.094 1 35.72 178 ILE A N 1
ATOM 1393 C CA . ILE A 1 178 ? -32.875 8.023 24.469 1 35.72 178 ILE A CA 1
ATOM 1394 C C . ILE A 1 178 ? -34.125 7.137 24.688 1 35.72 178 ILE A C 1
ATOM 1396 O O . ILE A 1 178 ? -35.094 7.25 23.969 1 35.72 178 ILE A O 1
ATOM 1400 N N . SER A 1 179 ? -33.781 5.879 25.062 1 35.47 179 SER A N 1
ATOM 1401 C CA . SER A 1 179 ? -34.906 5.062 25.531 1 35.47 179 SER A CA 1
ATOM 1402 C C . SER A 1 179 ? -35.906 5.891 26.328 1 35.47 179 SER A C 1
ATOM 1404 O O . SER A 1 179 ? -35.562 6.516 27.328 1 35.47 179 SER A O 1
ATOM 1406 N N . ALA A 1 180 ? -36.875 6.496 25.719 1 35.44 180 ALA A N 1
ATOM 1407 C CA . ALA A 1 180 ? -38.031 7.062 26.391 1 35.44 180 ALA A CA 1
ATOM 1408 C C . ALA A 1 180 ? -38.5 6.168 27.547 1 35.44 180 ALA A C 1
ATOM 1410 O O . ALA A 1 180 ? -38.719 4.969 27.359 1 35.44 180 ALA A O 1
ATOM 1411 N N . VAL A 1 181 ? -38.094 6.492 28.766 1 29.14 181 VAL A N 1
ATOM 1412 C CA . VAL A 1 181 ? -38.625 5.941 30.016 1 29.14 181 VAL A CA 1
ATOM 1413 C C . VAL A 1 181 ? -40.125 5.727 29.891 1 29.14 181 VAL A C 1
ATOM 1415 O O . VAL A 1 181 ? -40.875 6.672 29.641 1 29.14 181 VAL A O 1
ATOM 1418 N N . ALA A 1 182 ? -40.531 4.539 29.484 1 34.41 182 ALA A N 1
ATOM 1419 C CA . ALA A 1 182 ? -41.906 4.086 29.547 1 34.41 182 ALA A CA 1
ATOM 1420 C C . ALA A 1 182 ? -42.562 4.504 30.859 1 34.41 182 ALA A C 1
ATOM 1422 O O . ALA A 1 182 ? -42.094 4.137 31.938 1 34.41 182 ALA A O 1
ATOM 1423 N N . GLU A 1 183 ? -43.062 5.75 30.906 1 30.02 183 GLU A N 1
ATOM 1424 C CA . GLU A 1 183 ? -43.969 6.172 31.969 1 30.02 183 GLU A CA 1
ATOM 1425 C C . GLU A 1 183 ? -44.938 5.059 32.344 1 30.02 183 GLU A C 1
ATOM 1427 O O . GLU A 1 183 ? -45.719 4.59 31.484 1 30.02 183 GLU A O 1
ATOM 1432 N N . SER A 1 184 ? -44.438 4.062 33.125 1 29.81 184 SER A N 1
ATOM 1433 C CA . SER A 1 184 ? -45.375 3.148 33.781 1 29.81 184 SER A CA 1
ATOM 1434 C C . SER A 1 184 ? -46.594 3.885 34.281 1 29.81 184 SER A C 1
ATOM 1436 O O . SER A 1 184 ? -46.5 4.82 35.062 1 29.81 184 SER A O 1
ATOM 1438 N N . ARG A 1 185 ? -47.594 3.965 33.438 1 28.62 185 ARG A N 1
ATOM 1439 C CA . ARG A 1 185 ? -48.969 4.34 33.75 1 28.62 185 ARG A CA 1
ATOM 1440 C C . ARG A 1 185 ? -49.469 3.582 34.969 1 28.62 185 ARG A C 1
ATOM 1442 O O . ARG A 1 185 ? -49.625 2.365 34.938 1 28.62 185 ARG A O 1
ATOM 1449 N N . SER A 1 186 ? -48.781 3.756 36.094 1 26.11 186 SER A N 1
ATOM 1450 C CA . SER A 1 186 ? -49.469 3.387 37.344 1 26.11 186 SER A CA 1
ATOM 1451 C C . SER A 1 186 ? -50.875 3.941 37.375 1 26.11 186 SER A C 1
ATOM 1453 O O . SER A 1 186 ? -51.125 5.035 37.906 1 26.11 186 SER A O 1
ATOM 1455 N N . LEU A 1 187 ? -51.688 3.602 36.25 1 24.47 187 LEU A N 1
ATOM 1456 C CA . LEU A 1 187 ? -53.062 3.562 36.781 1 24.47 187 LEU A CA 1
ATOM 1457 C C . LEU A 1 187 ? -53.25 2.338 37.656 1 24.47 187 LEU A C 1
ATOM 1459 O O . LEU A 1 187 ? -52.719 1.261 37.375 1 24.47 187 LEU A O 1
ATOM 1463 N N . MET B 1 1 ? 3.48 -0.889 -18.625 1 93.75 1 MET B N 1
ATOM 1464 C CA . MET B 1 1 ? 4.039 -2.199 -18.297 1 93.75 1 MET B CA 1
ATOM 1465 C C . MET B 1 1 ? 2.959 -3.275 -18.344 1 93.75 1 MET B C 1
ATOM 1467 O O . MET B 1 1 ? 1.903 -3.123 -17.719 1 93.75 1 MET B O 1
ATOM 1471 N N . THR B 1 2 ? 3.203 -4.367 -19.125 1 97.19 2 THR B N 1
ATOM 1472 C CA . THR B 1 2 ? 2.238 -5.457 -19.203 1 97.19 2 THR B CA 1
ATOM 1473 C C . THR B 1 2 ? 2.352 -6.367 -17.984 1 97.19 2 THR B C 1
ATOM 1475 O O . THR B 1 2 ? 3.309 -6.266 -17.219 1 97.19 2 THR B O 1
ATOM 1478 N N . VAL B 1 3 ? 1.371 -7.234 -17.875 1 98.44 3 VAL B N 1
ATOM 1479 C CA . VAL B 1 3 ? 1.382 -8.141 -16.734 1 98.44 3 VAL B CA 1
ATOM 1480 C C . VAL B 1 3 ? 2.582 -9.078 -16.828 1 98.44 3 VAL B C 1
ATOM 1482 O O . VAL B 1 3 ? 3.225 -9.383 -15.812 1 98.44 3 VAL B O 1
ATOM 1485 N N . MET B 1 4 ? 2.957 -9.555 -18.016 1 98.38 4 MET B N 1
ATOM 1486 C CA . MET B 1 4 ? 4.098 -10.461 -18.156 1 98.38 4 MET B CA 1
ATOM 1487 C C . MET B 1 4 ? 5.41 -9.719 -17.906 1 98.38 4 MET B C 1
ATOM 1489 O O . MET B 1 4 ? 6.363 -10.305 -17.391 1 98.38 4 MET B O 1
ATOM 1493 N N . GLU B 1 5 ? 5.469 -8.461 -18.281 1 98.06 5 GLU B N 1
ATOM 1494 C CA . GLU B 1 5 ? 6.637 -7.656 -17.938 1 98.06 5 GLU B CA 1
ATOM 1495 C C . GLU B 1 5 ? 6.777 -7.512 -16.438 1 98.06 5 GLU B C 1
ATOM 1497 O O . GLU B 1 5 ? 7.887 -7.551 -15.898 1 98.06 5 GLU B O 1
ATOM 1502 N N . PHE B 1 6 ? 5.652 -7.293 -15.773 1 98.69 6 PHE B N 1
ATOM 1503 C CA . PHE B 1 6 ? 5.645 -7.227 -14.312 1 98.69 6 PHE B CA 1
ATOM 1504 C C . PHE B 1 6 ? 6.152 -8.531 -13.711 1 98.69 6 PHE B C 1
ATOM 1506 O O . PHE B 1 6 ? 6.969 -8.516 -12.789 1 98.69 6 PHE B O 1
ATOM 1513 N N . PHE B 1 7 ? 5.641 -9.656 -14.219 1 98.69 7 PHE B N 1
ATOM 1514 C CA . PHE B 1 7 ? 6.09 -10.961 -13.758 1 98.69 7 PHE B CA 1
ATOM 1515 C C . PHE B 1 7 ? 7.586 -11.133 -13.992 1 98.69 7 PHE B C 1
ATOM 1517 O O . PHE B 1 7 ? 8.297 -11.648 -13.125 1 98.69 7 PHE B O 1
ATOM 1524 N N . ALA B 1 8 ? 8.016 -10.703 -15.133 1 98.38 8 ALA B N 1
ATOM 1525 C CA . ALA B 1 8 ? 9.438 -10.82 -15.453 1 98.38 8 ALA B CA 1
ATOM 1526 C C . ALA B 1 8 ? 10.289 -10 -14.492 1 98.38 8 ALA B C 1
ATOM 1528 O O . ALA B 1 8 ? 11.344 -10.453 -14.047 1 98.38 8 ALA B O 1
ATOM 1529 N N . LEU B 1 9 ? 9.836 -8.812 -14.172 1 98 9 LEU B N 1
ATOM 1530 C CA . LEU B 1 9 ? 10.531 -7.965 -13.211 1 98 9 LEU B CA 1
ATOM 1531 C C . LEU B 1 9 ? 10.547 -8.609 -11.828 1 98 9 LEU B C 1
ATOM 1533 O O . LEU B 1 9 ? 11.469 -8.39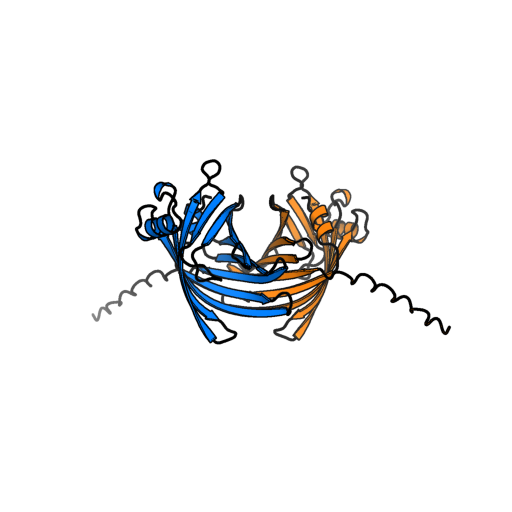1 -11.047 1 98 9 LEU B O 1
ATOM 1537 N N . SER B 1 10 ? 9.555 -9.43 -11.539 1 98.56 10 SER B N 1
ATOM 1538 C CA . SER B 1 10 ? 9.391 -10.055 -10.234 1 98.56 10 SER B CA 1
ATOM 1539 C C . SER B 1 10 ? 10.227 -11.328 -10.125 1 98.56 10 SER B C 1
ATOM 1541 O O . SER B 1 10 ? 10.375 -11.875 -9.031 1 98.56 10 SER B O 1
ATOM 1543 N N . ALA B 1 11 ? 10.68 -11.781 -11.227 1 98.38 11 ALA B N 1
ATOM 1544 C CA . ALA B 1 11 ? 11.398 -13.055 -11.203 1 98.38 11 ALA B CA 1
ATOM 1545 C C . ALA B 1 11 ? 12.625 -12.969 -10.289 1 98.38 11 ALA B C 1
ATOM 1547 O O . ALA B 1 11 ? 13.32 -11.953 -10.273 1 98.38 11 ALA B O 1
ATOM 1548 N N . GLY B 1 12 ? 12.852 -14.055 -9.539 1 97.75 12 GLY B N 1
ATOM 1549 C CA . GLY B 1 12 ? 13.984 -14.125 -8.625 1 97.75 12 GLY B CA 1
ATOM 1550 C C . GLY B 1 12 ? 13.586 -14.531 -7.219 1 97.75 12 GLY B C 1
ATOM 1551 O O . GLY B 1 12 ? 12.477 -15.031 -7 1 97.75 12 GLY B O 1
ATOM 1552 N N . GLU B 1 13 ? 14.523 -14.406 -6.273 1 97.44 13 GLU B N 1
ATOM 1553 C CA . GLU B 1 13 ? 14.305 -14.766 -4.875 1 97.44 13 GLU B CA 1
ATOM 1554 C C . GLU B 1 13 ? 14.094 -13.523 -4.012 1 97.44 13 GLU B C 1
ATOM 1556 O O . GLU B 1 13 ? 14.812 -12.531 -4.152 1 97.44 13 GLU B O 1
ATOM 1561 N N . TRP B 1 14 ? 13.094 -13.641 -3.182 1 97.12 14 TRP B N 1
ATOM 1562 C CA . TRP B 1 14 ? 12.727 -12.5 -2.344 1 97.12 14 TRP B CA 1
ATOM 1563 C C . TRP B 1 14 ? 12.648 -12.906 -0.876 1 97.12 14 TRP B C 1
ATOM 1565 O O . TRP B 1 14 ? 12.148 -13.984 -0.549 1 97.12 14 TRP B O 1
ATOM 1575 N N . MET B 1 15 ? 13.172 -12.078 0.009 1 95.69 15 MET B N 1
ATOM 1576 C CA . MET B 1 15 ? 12.938 -12.188 1.445 1 95.69 15 MET B CA 1
ATOM 1577 C C . MET B 1 15 ? 11.734 -11.344 1.858 1 95.69 15 MET B C 1
ATOM 1579 O O . MET B 1 15 ? 11.742 -10.117 1.711 1 95.69 15 MET B O 1
ATOM 1583 N N . CYS B 1 16 ? 10.75 -12.047 2.43 1 95.19 16 CYS B N 1
ATOM 1584 C CA . CYS B 1 16 ? 9.461 -11.398 2.645 1 95.19 16 CYS B CA 1
ATOM 1585 C C . CYS B 1 16 ? 9.195 -11.195 4.129 1 95.19 16 CYS B C 1
ATOM 1587 O O . CYS B 1 16 ? 9.406 -12.102 4.938 1 95.19 16 CYS B O 1
ATOM 1589 N N . GLN B 1 17 ? 8.789 -10.031 4.512 1 95.31 17 GLN B N 1
ATOM 1590 C CA . GLN B 1 17 ? 8.266 -9.695 5.832 1 95.31 17 GLN B CA 1
ATOM 1591 C C . GLN B 1 17 ? 6.812 -9.234 5.746 1 95.31 17 GLN B C 1
ATOM 1593 O O . GLN B 1 17 ? 6.512 -8.242 5.078 1 95.31 17 GLN B O 1
ATOM 1598 N N . ARG B 1 18 ? 5.953 -9.953 6.453 1 95.44 18 ARG B N 1
ATOM 1599 C CA . ARG B 1 18 ? 4.527 -9.672 6.344 1 95.44 18 ARG B CA 1
ATOM 1600 C C . ARG B 1 18 ? 3.934 -9.305 7.699 1 95.44 18 ARG B C 1
ATOM 1602 O O . ARG B 1 18 ? 4.332 -9.867 8.727 1 95.44 18 ARG B O 1
ATOM 1609 N N . THR B 1 19 ? 3.021 -8.383 7.707 1 95.19 19 THR B N 1
ATOM 1610 C CA . THR B 1 19 ? 2.199 -8.086 8.875 1 95.19 19 THR B CA 1
ATOM 1611 C C . THR B 1 19 ? 0.724 -8.023 8.492 1 95.19 19 THR B C 1
ATOM 1613 O O . THR B 1 19 ? 0.361 -7.391 7.504 1 95.19 19 THR B O 1
ATOM 1616 N N . SER B 1 20 ? -0.065 -8.656 9.281 1 95.31 20 SER B N 1
ATOM 1617 C CA . SER B 1 20 ? -1.51 -8.609 9.086 1 95.31 20 SER B CA 1
ATOM 1618 C C . SER B 1 20 ? -2.205 -7.93 10.258 1 95.31 20 SER B C 1
ATOM 1620 O O . SER B 1 20 ? -1.952 -8.273 11.414 1 95.31 20 SER B O 1
ATOM 1622 N N . HIS B 1 21 ? -2.982 -6.941 9.938 1 95.94 21 HIS B N 1
ATOM 1623 C CA . HIS B 1 21 ? -3.832 -6.285 10.922 1 95.94 21 HIS B CA 1
ATOM 1624 C C . HIS B 1 21 ? -5.23 -6.887 10.938 1 95.94 21 HIS B C 1
ATOM 1626 O O . HIS B 1 21 ? -5.934 -6.855 9.922 1 95.94 21 HIS B O 1
ATOM 1632 N N . HIS B 1 22 ? -5.59 -7.457 12.07 1 94.75 22 HIS B N 1
ATOM 1633 C CA . HIS B 1 22 ? -6.984 -7.832 12.281 1 94.75 22 HIS B CA 1
ATOM 1634 C C . HIS B 1 22 ? -7.816 -6.633 12.719 1 94.75 22 HIS B C 1
ATOM 1636 O O . HIS B 1 22 ? -7.73 -6.195 13.867 1 94.75 22 HIS B O 1
ATOM 1642 N N . LEU B 1 23 ? -8.602 -6.168 11.82 1 93.12 23 LEU B N 1
ATOM 1643 C CA . LEU B 1 23 ? -9.156 -4.824 11.938 1 93.12 23 LEU B CA 1
ATOM 1644 C C . LEU B 1 23 ? -10.117 -4.738 13.117 1 93.12 23 LEU B C 1
ATOM 1646 O O . LEU B 1 23 ? -10.086 -3.773 13.883 1 93.12 23 LEU B O 1
ATOM 1650 N N . ALA B 1 24 ? -10.984 -5.746 13.32 1 86.44 24 ALA B N 1
ATOM 1651 C CA . ALA B 1 24 ? -11.977 -5.715 14.391 1 86.44 24 ALA B CA 1
ATOM 1652 C C . ALA B 1 24 ? -11.32 -5.906 15.75 1 86.44 24 ALA B C 1
ATOM 1654 O O . ALA B 1 24 ? -11.773 -5.34 16.75 1 86.44 24 ALA B O 1
ATOM 1655 N N . PHE B 1 25 ? -10.188 -6.605 15.805 1 83.38 25 PHE B N 1
ATOM 1656 C CA . PHE B 1 25 ? -9.594 -6.98 17.078 1 83.38 25 PHE B CA 1
ATOM 1657 C C . PHE B 1 25 ? -8.367 -6.125 17.375 1 83.38 25 PHE B C 1
ATOM 1659 O O . PHE B 1 25 ? -7.777 -6.227 18.453 1 83.38 25 PHE B O 1
ATOM 1666 N N . ARG B 1 26 ? -7.969 -5.367 16.469 1 81.88 26 ARG B N 1
ATOM 1667 C CA . ARG B 1 26 ? -6.809 -4.492 16.609 1 81.88 26 ARG B CA 1
ATOM 1668 C C . ARG B 1 26 ? -5.57 -5.289 17 1 81.88 26 ARG B C 1
ATOM 1670 O O . ARG B 1 26 ? -4.859 -4.91 17.938 1 81.88 26 ARG B O 1
ATOM 1677 N N . ARG B 1 27 ? -5.41 -6.391 16.422 1 87.19 27 ARG B N 1
ATOM 1678 C CA . ARG B 1 27 ? -4.254 -7.262 16.609 1 87.19 27 ARG B CA 1
ATOM 1679 C C . ARG B 1 27 ? -3.439 -7.383 15.336 1 87.19 27 ARG B C 1
ATOM 1681 O O . ARG B 1 27 ? -3.969 -7.195 14.234 1 87.19 27 ARG B O 1
ATOM 1688 N N . SER B 1 28 ? -2.193 -7.57 15.594 1 90.19 28 SER B N 1
ATOM 1689 C CA . SER B 1 28 ? -1.312 -7.746 14.445 1 90.19 28 SER B CA 1
ATOM 1690 C C . SER B 1 28 ? -0.568 -9.078 14.516 1 90.19 28 SER B C 1
ATOM 1692 O O . SER B 1 28 ? -0.289 -9.578 15.609 1 90.19 28 SER B O 1
ATOM 1694 N N . GLU B 1 29 ? -0.355 -9.602 13.352 1 89.62 29 GLU B N 1
ATOM 1695 C CA . GLU B 1 29 ? 0.428 -10.828 13.227 1 89.62 29 GLU B CA 1
ATOM 1696 C C . GLU B 1 29 ? 1.526 -10.672 12.18 1 89.62 29 GLU B C 1
ATOM 1698 O O . GLU B 1 29 ? 1.271 -10.188 11.07 1 89.62 29 GLU B O 1
ATOM 1703 N N . GLY B 1 30 ? 2.703 -11.156 12.609 1 89.5 30 GLY B N 1
ATOM 1704 C CA . GLY B 1 30 ? 3.824 -11.078 11.688 1 89.5 30 GLY B CA 1
ATOM 1705 C C . GLY B 1 30 ? 4.188 -12.422 11.078 1 89.5 30 GLY B C 1
ATOM 1706 O O . GLY B 1 30 ? 3.752 -13.469 11.562 1 89.5 30 GLY B O 1
ATOM 1707 N N . GLY B 1 31 ? 4.887 -12.344 9.977 1 89.69 31 GLY B N 1
ATOM 1708 C CA . GLY B 1 31 ? 5.438 -13.523 9.328 1 89.69 31 GLY B CA 1
ATOM 1709 C C . GLY B 1 31 ? 6.598 -13.203 8.398 1 89.69 31 GLY B C 1
ATOM 1710 O O . GLY B 1 31 ? 6.711 -12.078 7.902 1 89.69 31 GLY B O 1
ATOM 1711 N N . ARG B 1 32 ? 7.395 -14.273 8.281 1 91.25 32 ARG B N 1
ATOM 1712 C CA . ARG B 1 32 ? 8.523 -14.164 7.355 1 91.25 32 ARG B CA 1
ATOM 1713 C C . ARG B 1 32 ? 8.586 -15.383 6.434 1 91.25 32 ARG B C 1
ATOM 1715 O O . ARG B 1 32 ? 8.164 -16.484 6.812 1 91.25 32 ARG B O 1
ATOM 1722 N N . SER B 1 33 ? 9.047 -15.047 5.211 1 92.44 33 SER B N 1
ATOM 1723 C CA . SER B 1 33 ? 9.172 -16.156 4.266 1 92.44 33 SER B CA 1
ATOM 1724 C C . SER B 1 33 ? 10.211 -15.852 3.188 1 92.44 33 SER B C 1
ATOM 1726 O O . SER B 1 33 ? 10.609 -14.695 3.016 1 92.44 33 SER B O 1
ATOM 1728 N N . ARG B 1 34 ? 10.641 -16.953 2.631 1 93.56 34 ARG B N 1
ATOM 1729 C CA . ARG B 1 34 ? 11.391 -16.875 1.385 1 93.56 34 ARG B CA 1
ATOM 1730 C C . ARG B 1 34 ? 10.516 -17.219 0.189 1 93.56 34 ARG B C 1
ATOM 1732 O O . ARG B 1 34 ? 9.758 -18.188 0.225 1 93.56 34 ARG B O 1
ATOM 1739 N N . MET B 1 35 ? 10.594 -16.391 -0.815 1 96.12 35 MET B N 1
ATOM 1740 C CA . MET B 1 35 ? 9.711 -16.562 -1.966 1 96.12 35 MET B CA 1
ATOM 1741 C C . MET B 1 35 ? 10.516 -16.625 -3.262 1 96.12 35 MET B C 1
ATOM 1743 O O . MET B 1 35 ? 11.445 -15.852 -3.455 1 96.12 35 MET B O 1
ATOM 1747 N N . GLN B 1 36 ? 10.227 -17.609 -4.074 1 97.12 36 GLN B N 1
ATOM 1748 C CA . GLN B 1 36 ? 10.797 -17.734 -5.414 1 97.12 36 GLN B CA 1
ATOM 1749 C C . GLN B 1 36 ? 9.742 -17.484 -6.488 1 97.12 36 GLN B C 1
ATOM 1751 O O . GLN B 1 36 ? 8.664 -18.078 -6.453 1 97.12 36 GLN B O 1
ATOM 1756 N N . ILE B 1 37 ? 10.031 -16.609 -7.477 1 98.19 37 ILE B N 1
ATOM 1757 C CA . ILE B 1 37 ? 9.117 -16.328 -8.586 1 98.19 37 ILE B CA 1
ATOM 1758 C C . ILE B 1 37 ? 9.812 -16.625 -9.906 1 98.19 37 ILE B C 1
ATOM 1760 O O . ILE B 1 37 ? 10.961 -16.234 -10.125 1 98.19 37 ILE B O 1
ATOM 1764 N N . ALA B 1 38 ? 9.164 -17.344 -10.742 1 98.31 38 ALA B N 1
ATOM 1765 C CA . ALA B 1 38 ? 9.641 -17.641 -12.094 1 98.31 38 ALA B CA 1
ATOM 1766 C C . ALA B 1 38 ? 8.555 -17.359 -13.125 1 98.31 38 ALA B C 1
ATOM 1768 O O . ALA B 1 38 ? 7.363 -17.5 -12.844 1 98.31 38 ALA B O 1
ATOM 1769 N N . THR B 1 39 ? 8.977 -16.969 -14.305 1 98.62 39 THR B N 1
ATOM 1770 C CA . THR B 1 39 ? 8.039 -16.844 -15.414 1 98.62 39 THR B CA 1
ATOM 1771 C C . THR B 1 39 ? 7.973 -18.125 -16.234 1 98.62 39 THR B C 1
ATOM 1773 O O . THR B 1 39 ? 8.984 -18.797 -16.406 1 98.62 39 THR B O 1
ATOM 1776 N N . LEU B 1 40 ? 6.816 -18.375 -16.656 1 98.44 40 LEU B N 1
ATOM 1777 C CA . LEU B 1 40 ? 6.617 -19.531 -17.531 1 98.44 40 LEU B CA 1
ATOM 1778 C C . LEU B 1 40 ? 6.09 -19.094 -18.891 1 98.44 40 LEU B C 1
ATOM 1780 O O . LEU B 1 40 ? 5.332 -18.125 -18.984 1 98.44 40 LEU B O 1
ATOM 1784 N N . SER B 1 41 ? 6.445 -19.828 -19.922 1 97.88 41 SER B N 1
ATOM 1785 C CA . SER B 1 41 ? 5.918 -19.578 -21.266 1 97.88 41 SER B CA 1
ATOM 1786 C C . SER B 1 41 ? 4.488 -20.078 -21.406 1 97.88 41 SER B C 1
ATOM 1788 O O . SER B 1 41 ? 4.062 -20.969 -20.656 1 97.88 41 SER B O 1
ATOM 1790 N N . PRO B 1 42 ? 3.754 -19.484 -22.375 1 97.38 42 PRO B N 1
ATOM 1791 C CA . PRO B 1 42 ? 2.389 -19.969 -22.609 1 97.38 42 PRO B CA 1
ATOM 1792 C C . PRO B 1 42 ? 2.336 -21.438 -22.969 1 97.38 42 PRO B C 1
ATOM 1794 O O . PRO B 1 42 ? 1.301 -22.094 -22.797 1 97.38 42 PRO B O 1
ATOM 1797 N N . ALA B 1 43 ? 3.406 -21.984 -23.438 1 97.56 43 ALA B N 1
ATOM 1798 C CA . ALA B 1 43 ? 3.445 -23.375 -23.875 1 97.56 43 ALA B CA 1
ATOM 1799 C C . ALA B 1 43 ? 3.809 -24.312 -22.719 1 97.56 43 ALA B C 1
ATOM 1801 O O . ALA B 1 43 ? 3.756 -25.531 -22.875 1 97.56 43 ALA B O 1
ATOM 1802 N N . ASP B 1 44 ? 4.211 -23.781 -21.625 1 98 44 ASP B N 1
ATOM 1803 C CA . ASP B 1 44 ? 4.582 -24.594 -20.484 1 98 44 ASP B CA 1
ATOM 1804 C C . ASP B 1 44 ? 3.422 -25.484 -20.047 1 98 44 ASP B C 1
ATOM 1806 O O . ASP B 1 44 ? 2.277 -25.031 -19.969 1 98 44 ASP B O 1
ATOM 1810 N N . PRO B 1 45 ? 3.697 -26.766 -19.703 1 97.69 45 PRO B N 1
ATOM 1811 C CA . PRO B 1 45 ? 2.643 -27.688 -19.297 1 97.69 45 PRO B CA 1
ATOM 1812 C C . PRO B 1 45 ? 1.834 -27.188 -18.094 1 97.69 45 PRO B C 1
ATOM 1814 O O . PRO B 1 45 ? 0.626 -27.422 -18.016 1 97.69 45 PRO B O 1
ATOM 1817 N N . ALA B 1 46 ? 2.434 -26.547 -17.188 1 96.69 46 ALA B N 1
ATOM 1818 C CA . ALA B 1 46 ? 1.728 -26.031 -16.031 1 96.69 46 ALA B CA 1
ATOM 1819 C C . ALA B 1 46 ? 0.69 -24.984 -16.438 1 96.69 46 ALA B C 1
ATOM 1821 O O . ALA B 1 46 ? -0.396 -24.922 -15.852 1 96.69 46 ALA B O 1
ATOM 1822 N N . VAL B 1 47 ? 1.026 -24.172 -17.422 1 97.88 47 VAL B N 1
ATOM 1823 C CA . VAL B 1 47 ? 0.112 -23.156 -17.938 1 97.88 47 VAL B CA 1
ATOM 1824 C C . VAL B 1 47 ? -1.088 -23.828 -18.594 1 97.88 47 VAL B C 1
ATOM 1826 O O . VAL B 1 47 ? -2.236 -23.469 -18.328 1 97.88 47 VAL B O 1
ATOM 1829 N N . ILE B 1 48 ? -0.812 -24.797 -19.391 1 97.75 48 ILE B N 1
ATOM 1830 C CA . ILE B 1 48 ? -1.857 -25.516 -20.109 1 97.75 48 ILE B CA 1
ATOM 1831 C C . ILE B 1 48 ? -2.793 -26.203 -19.109 1 97.75 48 ILE B C 1
ATOM 1833 O O . ILE B 1 48 ? -4.016 -26.141 -19.25 1 97.75 48 ILE B O 1
ATOM 1837 N N . GLN B 1 49 ? -2.203 -26.781 -18.109 1 96.56 49 GLN B N 1
ATOM 1838 C CA . GLN B 1 49 ? -2.986 -27.484 -17.094 1 96.56 49 GLN B CA 1
ATOM 1839 C C . GLN B 1 49 ? -3.936 -26.516 -16.375 1 96.56 49 GLN B C 1
ATOM 1841 O O . GLN B 1 49 ? -5.098 -26.859 -16.141 1 96.56 49 GLN B O 1
ATOM 1846 N N . VAL B 1 50 ? -3.457 -25.359 -16.016 1 96.88 50 VAL B N 1
ATOM 1847 C CA . VAL B 1 50 ? -4.285 -24.359 -15.336 1 96.88 50 VAL B CA 1
ATOM 1848 C C . VAL B 1 50 ? -5.41 -23.906 -16.266 1 96.88 50 VAL B C 1
ATOM 1850 O O . VAL B 1 50 ? -6.562 -23.797 -15.836 1 96.88 50 VAL B O 1
ATOM 1853 N N . CYS B 1 51 ? -5.102 -23.641 -17.5 1 97.56 51 CYS B N 1
ATOM 1854 C CA . CYS B 1 51 ? -6.121 -23.25 -18.469 1 97.56 51 CYS B CA 1
ATOM 1855 C C . CYS B 1 51 ? -7.199 -24.312 -18.594 1 97.56 51 CYS B C 1
ATOM 1857 O O . CYS B 1 51 ? -8.391 -24 -18.625 1 97.56 51 CYS B O 1
ATOM 1859 N N . GLU B 1 52 ? -6.789 -25.531 -18.641 1 96 52 GLU B N 1
ATOM 1860 C CA . GLU B 1 52 ? -7.73 -26.641 -18.766 1 96 52 GLU B CA 1
ATOM 1861 C C . GLU B 1 52 ? -8.625 -26.75 -17.531 1 96 52 GLU B C 1
ATOM 1863 O O . GLU B 1 52 ? -9.828 -27 -17.656 1 96 52 GLU B O 1
ATOM 1868 N N . LEU B 1 53 ? -8.023 -26.578 -16.438 1 94.19 53 LEU B N 1
ATOM 1869 C CA . LEU B 1 53 ? -8.766 -26.625 -15.18 1 94.19 53 LEU B CA 1
ATOM 1870 C C . LEU B 1 53 ? -9.93 -25.641 -15.211 1 94.19 53 LEU B C 1
ATOM 1872 O O . LEU B 1 53 ? -11 -25.922 -14.68 1 94.19 53 LEU B O 1
ATOM 1876 N N . PHE B 1 54 ? -9.773 -24.484 -15.883 1 96 54 PHE B N 1
ATOM 1877 C CA . PHE B 1 54 ? -10.773 -23.422 -15.891 1 96 54 PHE B CA 1
ATOM 1878 C C . PHE B 1 54 ? -11.539 -23.406 -17.203 1 96 54 PHE B C 1
ATOM 1880 O O . PHE B 1 54 ? -12.32 -22.484 -17.469 1 96 54 PHE B O 1
ATOM 1887 N N . LYS B 1 55 ? -11.227 -24.391 -18.062 1 96.75 55 LYS B N 1
ATOM 1888 C CA . LYS B 1 55 ? -11.883 -24.531 -19.359 1 96.75 55 LYS B CA 1
ATOM 1889 C C . LYS B 1 55 ? -11.672 -23.281 -20.219 1 96.75 55 LYS B C 1
ATOM 1891 O O . LYS B 1 55 ? -12.609 -22.781 -20.828 1 96.75 55 LYS B O 1
ATOM 1896 N N . VAL B 1 56 ? -10.539 -22.781 -20.125 1 97.06 56 VAL B N 1
ATOM 1897 C CA . VAL B 1 56 ? -10.125 -21.641 -20.938 1 97.06 56 VAL B CA 1
ATOM 1898 C C . VAL B 1 56 ? -9.18 -22.125 -22.047 1 97.06 56 VAL B C 1
ATOM 1900 O O . VAL B 1 56 ? -8.328 -22.984 -21.812 1 97.06 56 VAL B O 1
ATOM 1903 N N . ASP B 1 57 ? -9.32 -21.547 -23.188 1 97.31 57 ASP B N 1
ATOM 1904 C CA . ASP B 1 57 ? -8.422 -21.844 -24.297 1 97.31 57 ASP B CA 1
ATOM 1905 C C . ASP B 1 57 ? -6.992 -21.422 -23.969 1 97.31 57 ASP B C 1
ATOM 1907 O O . ASP B 1 57 ? -6.719 -20.234 -23.766 1 97.31 57 ASP B O 1
ATOM 1911 N N . PRO B 1 58 ? -6.066 -22.422 -23.922 1 96.94 58 PRO B N 1
ATOM 1912 C CA . PRO B 1 58 ? -4.688 -22.094 -23.547 1 96.94 58 PRO B CA 1
ATOM 1913 C C . PRO B 1 58 ? -4.047 -21.062 -24.484 1 96.94 58 PRO B C 1
ATOM 1915 O O . PRO B 1 58 ? -3.088 -20.391 -24.094 1 96.94 58 PRO B O 1
ATOM 1918 N N . ARG B 1 59 ? -4.539 -20.891 -25.672 1 96.81 59 ARG B N 1
ATOM 1919 C CA . ARG B 1 59 ? -3.994 -19.938 -26.625 1 96.81 59 ARG B CA 1
ATOM 1920 C C . ARG B 1 59 ? -4.227 -18.5 -26.141 1 96.81 59 ARG B C 1
ATOM 1922 O O . ARG B 1 59 ? -3.594 -17.562 -26.641 1 96.81 59 ARG B O 1
ATOM 1929 N N . ARG B 1 60 ? -5.102 -18.359 -25.219 1 97.62 60 ARG B N 1
ATOM 1930 C CA . ARG B 1 60 ? -5.422 -17.031 -24.703 1 97.62 60 ARG B CA 1
ATOM 1931 C C . ARG B 1 60 ? -4.449 -16.625 -23.594 1 97.62 60 ARG B C 1
ATOM 1933 O O . ARG B 1 60 ? -4.383 -15.445 -23.234 1 97.62 60 ARG B O 1
ATOM 1940 N N . ALA B 1 61 ? -3.721 -17.656 -23.109 1 98 61 ALA B N 1
ATOM 1941 C CA . ALA B 1 61 ? -2.723 -17.359 -22.078 1 98 61 ALA B CA 1
ATOM 1942 C C . ALA B 1 61 ? -1.484 -16.719 -22.688 1 98 61 ALA B C 1
ATOM 1944 O O . ALA B 1 61 ? -1.045 -17.094 -23.781 1 98 61 ALA B O 1
ATOM 1945 N N . VAL B 1 62 ? -0.904 -15.773 -21.984 1 98.19 62 VAL B N 1
ATOM 1946 C CA . VAL B 1 62 ? 0.27 -15.078 -22.5 1 98.19 62 VAL B CA 1
ATOM 1947 C C . VAL B 1 62 ? 1.51 -15.5 -21.719 1 98.19 62 VAL B C 1
ATOM 1949 O O . VAL B 1 62 ? 2.615 -15.023 -21.984 1 98.19 62 VAL B O 1
ATOM 1952 N N . GLY B 1 63 ? 1.393 -16.406 -20.812 1 98.25 63 GLY B N 1
ATOM 1953 C CA . GLY B 1 63 ? 2.422 -16.891 -19.906 1 98.25 63 GLY B CA 1
ATOM 1954 C C . GLY B 1 63 ? 1.91 -17.125 -18.5 1 98.25 63 GLY B C 1
ATOM 1955 O O . GLY B 1 63 ? 0.723 -17.391 -18.312 1 98.25 63 GLY B O 1
ATOM 1956 N N . ALA B 1 64 ? 2.896 -17.125 -17.594 1 98.62 64 ALA B N 1
ATOM 1957 C CA . ALA B 1 64 ? 2.506 -17.312 -16.203 1 98.62 64 ALA B CA 1
ATOM 1958 C C . ALA B 1 64 ? 3.645 -16.922 -15.258 1 98.62 64 ALA B C 1
ATOM 1960 O O . ALA B 1 64 ? 4.777 -16.719 -15.695 1 98.62 64 ALA B O 1
ATOM 1961 N N . ALA B 1 65 ? 3.324 -16.719 -14.117 1 98.44 65 ALA B N 1
ATOM 1962 C CA . ALA B 1 65 ? 4.277 -16.672 -13.016 1 98.44 65 ALA B CA 1
ATOM 1963 C C . ALA B 1 65 ? 4.07 -17.844 -12.055 1 98.44 65 ALA B C 1
ATOM 1965 O O . ALA B 1 65 ? 2.938 -18.141 -11.68 1 98.44 65 ALA B O 1
ATOM 1966 N N . ARG B 1 66 ? 5.109 -18.484 -11.742 1 97.62 66 ARG B N 1
ATOM 1967 C CA . ARG B 1 66 ? 5.082 -19.453 -10.664 1 97.62 66 ARG B CA 1
ATOM 1968 C C . ARG B 1 66 ? 5.668 -18.875 -9.383 1 97.62 66 ARG B C 1
ATOM 1970 O O . ARG B 1 66 ? 6.777 -18.344 -9.391 1 97.62 66 ARG B O 1
ATOM 1977 N N . VAL B 1 67 ? 4.969 -18.938 -8.305 1 96.62 67 VAL B N 1
ATOM 1978 C CA . VAL B 1 67 ? 5.379 -18.391 -7.016 1 96.62 67 VAL B CA 1
ATOM 1979 C C . VAL B 1 67 ? 5.484 -19.516 -5.984 1 96.62 67 VAL B C 1
ATOM 1981 O O . VAL B 1 67 ? 4.516 -20.25 -5.75 1 96.62 67 VAL B O 1
ATOM 1984 N N . GLN B 1 68 ? 6.629 -19.656 -5.414 1 95.12 68 GLN B N 1
ATOM 1985 C CA . GLN B 1 68 ? 6.875 -20.609 -4.344 1 95.12 68 GLN B CA 1
ATOM 1986 C C . GLN B 1 68 ? 7.371 -19.922 -3.082 1 95.12 68 GLN B C 1
ATOM 1988 O O . GLN B 1 68 ? 8.188 -19 -3.156 1 95.12 68 GLN B O 1
ATOM 1993 N N . TRP B 1 69 ? 6.816 -20.266 -1.96 1 93.5 69 TRP B N 1
ATOM 1994 C CA . TRP B 1 69 ? 7.266 -19.641 -0.722 1 93.5 69 TRP B CA 1
ATOM 1995 C C . TRP B 1 69 ? 7.391 -20.656 0.396 1 93.5 69 TRP B C 1
ATOM 1997 O O . TRP B 1 69 ? 6.738 -21.703 0.365 1 93.5 69 TRP B O 1
ATOM 2007 N N . ASN B 1 70 ? 8.312 -20.375 1.263 1 90.12 70 ASN B N 1
ATOM 2008 C CA . ASN B 1 70 ? 8.562 -21.141 2.482 1 90.12 70 ASN B CA 1
ATOM 2009 C C . ASN B 1 70 ? 8.867 -20.219 3.662 1 90.12 70 ASN B C 1
ATOM 2011 O O . ASN B 1 70 ? 9.836 -19.453 3.619 1 90.12 70 ASN B O 1
ATOM 2015 N N . GLY B 1 71 ? 7.965 -20.25 4.617 1 85.12 71 GLY B N 1
ATOM 2016 C CA . GLY B 1 71 ? 8.219 -19.328 5.723 1 85.12 71 GLY B CA 1
ATOM 2017 C C . GLY B 1 71 ? 7.527 -19.75 7.008 1 85.12 71 GLY B C 1
ATOM 2018 O O . GLY B 1 71 ? 7.168 -20.906 7.176 1 85.12 71 GLY B O 1
ATOM 2019 N N . GLU B 1 72 ? 7.75 -18.891 8.016 1 75.94 72 GLU B N 1
ATOM 2020 C CA . GLU B 1 72 ? 7.145 -19.078 9.328 1 75.94 72 GLU B CA 1
ATOM 2021 C C . GLU B 1 72 ? 6.176 -17.953 9.664 1 75.94 72 GLU B C 1
ATOM 2023 O O . GLU B 1 72 ? 6.363 -16.812 9.211 1 75.94 72 GLU B O 1
ATOM 2028 N N . GLN B 1 73 ? 5.07 -18.438 10.297 1 69.25 73 GLN B N 1
ATOM 2029 C CA . GLN B 1 73 ? 4.164 -17.453 10.891 1 69.25 73 GLN B CA 1
ATOM 2030 C C . GLN B 1 73 ? 4.418 -17.297 12.391 1 69.25 73 GLN B C 1
ATOM 2032 O O . GLN B 1 73 ? 4.539 -18.297 13.109 1 69.25 73 GLN B O 1
ATOM 2037 N N . GLU B 1 74 ? 4.656 -16.141 12.773 1 65.25 74 GLU B N 1
ATOM 2038 C CA . GLU B 1 74 ? 5.137 -15.867 14.133 1 65.25 74 GLU B CA 1
ATOM 2039 C C . GLU B 1 74 ? 4.109 -16.312 15.172 1 65.25 74 GLU B C 1
ATOM 2041 O O . GLU B 1 74 ? 4.477 -16.703 16.281 1 65.25 74 GLU B O 1
ATOM 2046 N N . TRP B 1 75 ? 2.883 -16.172 14.875 1 59.41 75 TRP B N 1
ATOM 2047 C CA . TRP B 1 75 ? 1.93 -16.406 15.953 1 59.41 75 TRP B CA 1
ATOM 2048 C C . TRP B 1 75 ? 1.979 -17.844 16.422 1 59.41 75 TRP B C 1
ATOM 2050 O O . TRP B 1 75 ? 1.947 -18.125 17.625 1 59.41 75 TRP B O 1
ATOM 2060 N N . ASP B 1 76 ? 2.135 -18.781 15.523 1 61.69 76 ASP B N 1
ATOM 2061 C CA . ASP B 1 76 ? 2.014 -20.172 15.953 1 61.69 76 ASP B CA 1
ATOM 2062 C C . ASP B 1 76 ? 3.223 -20.984 15.508 1 61.69 76 ASP B C 1
ATOM 2064 O O . ASP B 1 76 ? 3.273 -22.203 15.727 1 61.69 76 ASP B O 1
ATOM 2068 N N . ASN B 1 77 ? 4.234 -20.344 15.078 1 64.44 77 ASN B N 1
ATOM 2069 C CA . ASN B 1 77 ? 5.445 -21 14.602 1 64.44 77 ASN B CA 1
ATOM 2070 C C . ASN B 1 77 ? 5.125 -22.109 13.594 1 64.44 77 ASN B C 1
ATOM 2072 O O . ASN B 1 77 ? 5.738 -23.172 13.625 1 64.44 77 ASN B O 1
ATOM 2076 N N . GLU B 1 78 ? 4.039 -21.906 12.922 1 67.75 78 GLU B N 1
ATOM 2077 C CA . GLU B 1 78 ? 3.666 -22.922 11.938 1 67.75 78 GLU B CA 1
ATOM 2078 C C . GLU B 1 78 ? 4.309 -22.641 10.586 1 67.75 78 GLU B C 1
ATOM 2080 O O . GLU B 1 78 ? 4.461 -21.469 10.195 1 67.75 78 GLU B O 1
ATOM 2085 N N . GLU B 1 79 ? 4.738 -23.781 10.023 1 74.38 79 GLU B N 1
ATOM 2086 C CA . GLU B 1 79 ? 5.32 -23.672 8.695 1 74.38 79 GLU B CA 1
ATOM 2087 C C . GLU B 1 79 ? 4.281 -23.219 7.672 1 74.38 79 GLU B C 1
ATOM 2089 O O . GLU B 1 79 ? 3.123 -23.641 7.723 1 74.38 79 GLU B O 1
ATOM 2094 N N . TYR B 1 80 ? 4.691 -22.328 6.941 1 79.12 80 TYR B N 1
ATOM 2095 C CA . TYR B 1 80 ? 3.879 -21.75 5.883 1 79.12 80 TYR B CA 1
ATOM 2096 C C . TYR B 1 80 ? 4.566 -21.875 4.531 1 79.12 80 TYR B C 1
ATOM 2098 O O . TYR B 1 80 ? 5.555 -21.188 4.262 1 79.12 80 TYR B O 1
ATOM 2106 N N . LYS B 1 81 ? 4.18 -22.984 3.723 1 86.5 81 LYS B N 1
ATOM 2107 C CA . LYS B 1 81 ? 4.754 -23.203 2.396 1 86.5 81 LYS B CA 1
ATOM 2108 C C . LYS B 1 81 ? 3.666 -23.234 1.326 1 86.5 81 LYS B C 1
ATOM 2110 O O . LYS B 1 81 ? 2.514 -23.562 1.617 1 86.5 81 LYS B O 1
ATOM 2115 N N . GLY B 1 82 ? 4.07 -22.891 0.127 1 88.69 82 GLY B N 1
ATOM 2116 C CA . GLY B 1 82 ? 3.115 -22.922 -0.969 1 88.69 82 GLY B CA 1
ATOM 2117 C C . GLY B 1 82 ? 3.77 -22.844 -2.334 1 88.69 82 GLY B C 1
ATOM 2118 O O . GLY B 1 82 ? 4.98 -22.625 -2.438 1 88.69 82 GLY B O 1
ATOM 2119 N N . ASP B 1 83 ? 3.029 -23.281 -3.328 1 92.38 83 ASP B N 1
ATOM 2120 C CA . ASP B 1 83 ? 3.381 -23.297 -4.742 1 92.38 83 ASP B CA 1
ATOM 2121 C C . ASP B 1 83 ? 2.162 -23 -5.617 1 92.38 83 ASP B C 1
ATOM 2123 O O . ASP B 1 83 ? 1.199 -23.781 -5.621 1 92.38 83 ASP B O 1
ATOM 2127 N N . VAL B 1 84 ? 2.25 -21.922 -6.352 1 94.12 84 VAL B N 1
ATOM 2128 C CA . VAL B 1 84 ? 1.082 -21.531 -7.141 1 94.12 84 VAL B CA 1
ATOM 2129 C C . VAL B 1 84 ? 1.525 -21.062 -8.523 1 94.12 84 VAL B C 1
ATOM 2131 O O . VAL B 1 84 ? 2.604 -20.484 -8.664 1 94.12 84 VAL B O 1
ATOM 2134 N N . VAL B 1 85 ? 0.746 -21.375 -9.492 1 96.31 85 VAL B N 1
ATOM 2135 C CA . VAL B 1 85 ? 0.934 -20.859 -10.844 1 96.31 85 VAL B CA 1
ATOM 2136 C C . VAL B 1 85 ? -0.168 -19.859 -11.18 1 96.31 85 VAL B C 1
ATOM 2138 O O . VAL B 1 85 ? -1.355 -20.172 -11.047 1 96.31 85 VAL B O 1
ATOM 2141 N N . LEU B 1 86 ? 0.199 -18.656 -11.578 1 97.31 86 LEU B N 1
ATOM 2142 C CA . LEU B 1 86 ? -0.704 -17.578 -11.969 1 97.31 86 LEU B CA 1
ATOM 2143 C C . LEU B 1 86 ? -0.709 -17.406 -13.484 1 97.31 86 LEU B C 1
ATOM 2145 O O . LEU B 1 86 ? 0.308 -17.031 -14.07 1 97.31 86 LEU B O 1
ATOM 2149 N N . VAL B 1 87 ? -1.855 -17.578 -14.086 1 98.44 87 VAL B N 1
ATOM 2150 C CA . VAL B 1 87 ? -1.945 -17.516 -15.539 1 98.44 87 VAL B CA 1
ATOM 2151 C C . VAL B 1 87 ? -2.846 -16.344 -15.945 1 98.44 87 VAL B C 1
ATOM 2153 O O . VAL B 1 87 ? -4.07 -16.438 -15.844 1 98.44 87 VAL B O 1
ATOM 2156 N N . PRO B 1 88 ? -2.277 -15.305 -16.438 1 98.69 88 PRO B N 1
ATOM 2157 C CA . PRO B 1 88 ? -3.107 -14.195 -16.922 1 98.69 88 PRO B CA 1
ATOM 2158 C C . PRO B 1 88 ? -3.744 -14.477 -18.281 1 98.69 88 PRO B C 1
ATOM 2160 O O . PRO B 1 88 ? -3.092 -15.023 -19.172 1 98.69 88 PRO B O 1
ATOM 2163 N N . ILE B 1 89 ? -5.016 -14.148 -18.359 1 98.69 89 ILE B N 1
ATOM 2164 C CA . ILE B 1 89 ? -5.773 -14.125 -19.609 1 98.69 89 ILE B CA 1
ATOM 2165 C C . ILE B 1 89 ? -6.195 -12.695 -19.938 1 98.69 89 ILE B C 1
ATOM 2167 O O 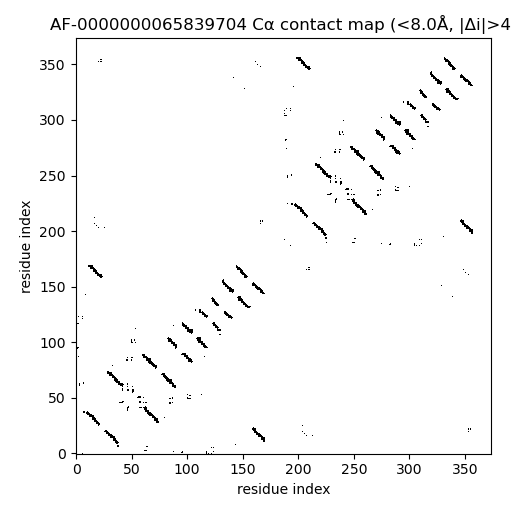. ILE B 1 89 ? -7.254 -12.242 -19.484 1 98.69 89 ILE B O 1
ATOM 2171 N N . PRO B 1 90 ? -5.418 -12.008 -20.797 1 98.5 90 PRO B N 1
ATOM 2172 C CA . PRO B 1 90 ? -5.703 -10.594 -21.062 1 98.5 90 PRO B CA 1
ATOM 2173 C C . PRO B 1 90 ? -7.027 -10.391 -21.781 1 98.5 90 PRO B C 1
ATOM 2175 O O . PRO B 1 90 ? -7.41 -11.211 -22.625 1 98.5 90 PRO B O 1
ATOM 2178 N N . ASP B 1 91 ? -7.703 -9.32 -21.375 1 97.88 91 ASP B N 1
ATOM 2179 C CA . ASP B 1 91 ? -8.828 -8.844 -22.172 1 97.88 91 ASP B CA 1
ATOM 2180 C C . ASP B 1 91 ? -8.375 -8.461 -23.578 1 97.88 91 ASP B C 1
ATOM 2182 O O . ASP B 1 91 ? -7.441 -7.672 -23.75 1 97.88 91 ASP B O 1
ATOM 2186 N N . PRO B 1 92 ? -9.016 -8.992 -24.531 1 95.62 92 PRO B N 1
ATOM 2187 C CA . PRO B 1 92 ? -8.594 -8.711 -25.906 1 95.62 92 PRO B CA 1
ATOM 2188 C C . PRO B 1 92 ? -8.641 -7.219 -26.234 1 95.62 92 PRO B C 1
ATOM 2190 O O . PRO B 1 92 ? -7.836 -6.742 -27.031 1 95.62 92 PRO B O 1
ATOM 2193 N N . ASP B 1 93 ? -9.5 -6.438 -25.625 1 97 93 ASP B N 1
ATOM 2194 C CA . ASP B 1 93 ? -9.672 -5.023 -25.938 1 97 93 ASP B CA 1
ATOM 2195 C C . ASP B 1 93 ? -8.742 -4.16 -25.094 1 97 93 ASP B C 1
ATOM 2197 O O . ASP B 1 93 ? -8.469 -3.008 -25.438 1 97 93 ASP B O 1
ATOM 2201 N N . ASN B 1 94 ? -8.312 -4.719 -24 1 96.88 94 ASN B N 1
ATOM 2202 C CA . ASN B 1 94 ? -7.434 -3.982 -23.094 1 96.88 94 ASN B CA 1
ATOM 2203 C C . ASN B 1 94 ? -6.527 -4.922 -22.297 1 96.88 94 ASN B C 1
ATOM 2205 O O . ASN B 1 94 ? -6.883 -5.352 -21.203 1 96.88 94 ASN B O 1
ATOM 2209 N N . PRO B 1 95 ? -5.391 -5.141 -22.766 1 95.56 95 PRO B N 1
ATOM 2210 C CA . PRO B 1 95 ? -4.523 -6.148 -22.156 1 95.56 95 PRO B CA 1
ATOM 2211 C C . PRO B 1 95 ? -4.012 -5.734 -20.781 1 95.56 95 PRO B C 1
ATOM 2213 O O . PRO B 1 95 ? -3.379 -6.531 -20.094 1 95.56 95 PRO B O 1
ATOM 2216 N N . MET B 1 96 ? -4.297 -4.5 -20.344 1 97.38 96 MET B N 1
ATOM 2217 C CA . MET B 1 96 ? -3.875 -4.039 -19.031 1 97.38 96 MET B CA 1
ATOM 2218 C C . MET B 1 96 ? -4.766 -4.629 -17.938 1 97.38 96 MET B C 1
ATOM 2220 O O . MET B 1 96 ? -4.516 -4.422 -16.75 1 97.38 96 MET B O 1
ATOM 2224 N N . ARG B 1 97 ? -5.723 -5.332 -18.406 1 98.19 97 ARG B N 1
ATOM 2225 C CA . ARG B 1 97 ? -6.602 -6.031 -17.484 1 98.19 97 ARG B CA 1
ATOM 2226 C C . ARG B 1 97 ? -6.992 -7.402 -18.016 1 98.19 97 ARG B C 1
ATOM 2228 O O . ARG B 1 97 ? -6.773 -7.695 -19.203 1 98.19 97 ARG B O 1
ATOM 2235 N N . GLY B 1 98 ? -7.539 -8.297 -17.141 1 98.5 98 GLY B N 1
ATOM 2236 C CA . GLY B 1 98 ? -7.988 -9.617 -17.547 1 98.5 98 GLY B CA 1
ATOM 2237 C C . GLY B 1 98 ? -8.211 -10.562 -16.391 1 98.5 98 GLY B C 1
ATOM 2238 O O . GLY B 1 98 ? -8.297 -10.133 -15.242 1 98.5 98 GLY B O 1
ATOM 2239 N N . GLN B 1 99 ? -8.367 -11.773 -16.781 1 98.25 99 GLN B N 1
ATOM 2240 C CA . GLN B 1 99 ? -8.492 -12.812 -15.766 1 98.25 99 GLN B CA 1
ATOM 2241 C C . GLN B 1 99 ? -7.129 -13.289 -15.281 1 98.25 99 GLN B C 1
ATOM 2243 O O . GLN B 1 99 ? -6.141 -13.203 -16.016 1 98.25 99 GLN B O 1
ATOM 2248 N N . LEU B 1 100 ? -7.117 -13.664 -14.094 1 97.94 100 LEU B N 1
ATOM 2249 C CA . LEU B 1 100 ? -5.949 -14.328 -13.531 1 97.94 100 LEU B CA 1
ATOM 2250 C C . LEU B 1 100 ? -6.32 -15.695 -12.953 1 97.94 100 LEU B C 1
ATOM 2252 O O . LEU B 1 100 ? -6.988 -15.773 -11.922 1 97.94 100 LEU B O 1
ATOM 2256 N N . LEU B 1 101 ? -5.895 -16.734 -13.602 1 97.31 101 LEU B N 1
ATOM 2257 C CA . LEU B 1 101 ? -6.195 -18.094 -13.172 1 97.31 101 LEU B CA 1
ATOM 2258 C C . LEU B 1 101 ? -5.133 -18.609 -12.211 1 97.31 101 LEU B C 1
ATOM 2260 O O . LEU B 1 101 ? -3.938 -18.422 -12.445 1 97.31 101 LEU B O 1
ATOM 2264 N N . ARG B 1 102 ? -5.578 -19.172 -11.156 1 94.38 102 ARG B N 1
ATOM 2265 C CA . ARG B 1 102 ? -4.676 -19.766 -10.18 1 94.38 102 ARG B CA 1
ATOM 2266 C C . ARG B 1 102 ? -5.055 -21.219 -9.906 1 94.38 102 ARG B C 1
ATOM 2268 O O . ARG B 1 102 ? -6.234 -21.547 -9.789 1 94.38 102 ARG B O 1
ATOM 2275 N N . ASP B 1 103 ? -4.078 -22.047 -9.773 1 88.44 103 ASP B N 1
ATOM 2276 C CA . ASP B 1 103 ? -4.344 -23.453 -9.516 1 88.44 103 ASP B CA 1
ATOM 2277 C C . ASP B 1 103 ? -4.602 -23.703 -8.031 1 88.44 103 ASP B C 1
ATOM 2279 O O . ASP B 1 103 ? -5.168 -24.734 -7.66 1 88.44 103 ASP B O 1
ATOM 2283 N N . GLN B 1 104 ? -4.023 -22.922 -7.188 1 77.75 104 GLN B N 1
ATOM 2284 C CA . GLN B 1 104 ? -4.277 -22.969 -5.754 1 77.75 104 GLN B CA 1
ATOM 2285 C C . GLN B 1 104 ? -4.539 -21.562 -5.199 1 77.75 104 GLN B C 1
ATOM 2287 O O . GLN B 1 104 ? -3.846 -20.609 -5.559 1 77.75 104 GLN B O 1
ATOM 2292 N N . GLY B 1 105 ? -5.648 -21.531 -4.398 1 62.78 105 GLY B N 1
ATOM 2293 C CA . GLY B 1 105 ? -5.91 -20.234 -3.799 1 62.78 105 GLY B CA 1
ATOM 2294 C C . GLY B 1 105 ? -5.082 -19.969 -2.553 1 62.78 105 GLY B C 1
ATOM 2295 O O . GLY B 1 105 ? -4.359 -20.859 -2.088 1 62.78 105 GLY B O 1
ATOM 2296 N N . TYR B 1 106 ? -4.918 -18.75 -2.176 1 60.12 106 TYR B N 1
ATOM 2297 C CA . TYR B 1 106 ? -4.184 -18.328 -0.987 1 60.12 106 TYR B CA 1
ATOM 2298 C C . TYR B 1 106 ? -5 -18.578 0.274 1 60.12 106 TYR B C 1
ATOM 2300 O O . TYR B 1 106 ? -4.52 -19.219 1.215 1 60.12 106 TYR B O 1
ATOM 2308 N N . ALA B 1 107 ? -6.141 -18.125 0.195 1 57.16 107 ALA B N 1
ATOM 2309 C CA . ALA B 1 107 ? -7.02 -18.219 1.358 1 57.16 107 ALA B CA 1
ATOM 2310 C C . ALA B 1 107 ? -7.691 -19.594 1.417 1 57.16 107 ALA B C 1
ATOM 2312 O O . ALA B 1 107 ? -7.918 -20.125 2.502 1 57.16 107 ALA B O 1
ATOM 2313 N N . GLU B 1 108 ? -8.008 -20.031 0.119 1 61.84 108 GLU B N 1
ATOM 2314 C CA . GLU B 1 108 ? -8.602 -21.344 -0.042 1 61.84 108 GLU B CA 1
ATOM 2315 C C . GLU B 1 108 ? -7.812 -22.188 -1.037 1 61.84 108 GLU B C 1
ATOM 2317 O O . GLU B 1 108 ? -7.496 -21.734 -2.137 1 61.84 108 GLU B O 1
ATOM 2322 N N . LYS B 1 109 ? -7.441 -23.234 -0.53 1 67.12 109 LYS B N 1
ATOM 2323 C CA . LYS B 1 109 ? -6.668 -24.125 -1.393 1 67.12 109 LYS B CA 1
ATOM 2324 C C . LYS B 1 109 ? -7.535 -24.719 -2.5 1 67.12 109 LYS B C 1
ATOM 2326 O O . LYS B 1 109 ? -7.703 -25.938 -2.582 1 67.12 109 LYS B O 1
ATOM 2331 N N . VAL B 1 110 ? -8.344 -23.812 -3.172 1 76.62 110 VAL B N 1
ATOM 2332 C CA . VAL B 1 110 ? -9.172 -24.172 -4.32 1 76.62 110 VAL B CA 1
ATOM 2333 C C . VAL B 1 110 ? -8.797 -23.297 -5.516 1 76.62 110 VAL B C 1
ATOM 2335 O O . VAL B 1 110 ? -8.422 -22.141 -5.355 1 76.62 110 VAL B O 1
ATOM 2338 N N . PRO B 1 111 ? -8.875 -23.984 -6.684 1 84.38 111 PRO B N 1
ATOM 2339 C CA . PRO B 1 111 ? -8.656 -23.172 -7.879 1 84.38 111 PRO B CA 1
ATOM 2340 C C . PRO B 1 111 ? -9.594 -21.969 -7.949 1 84.38 111 PRO B C 1
ATOM 2342 O O . PRO B 1 111 ? -10.758 -22.078 -7.57 1 84.38 111 PRO B O 1
ATOM 2345 N N . VAL B 1 112 ? -9.07 -20.812 -8.32 1 89.5 112 VAL B N 1
ATOM 2346 C CA . VAL B 1 112 ? -9.891 -19.609 -8.375 1 89.5 112 VAL B CA 1
ATOM 2347 C C . VAL B 1 112 ? -9.438 -18.719 -9.539 1 89.5 112 VAL B C 1
ATOM 2349 O O . VAL B 1 112 ? -8.242 -18.656 -9.844 1 89.5 112 VAL B O 1
ATOM 2352 N N . ALA B 1 113 ? -10.359 -18.234 -10.211 1 93.19 113 ALA B N 1
ATOM 2353 C CA . ALA B 1 113 ? -10.094 -17.234 -11.25 1 93.19 113 ALA B CA 1
ATOM 2354 C C . ALA B 1 113 ? -10.414 -15.828 -10.75 1 93.19 113 ALA B C 1
ATOM 2356 O O . ALA B 1 113 ? -11.57 -15.508 -10.461 1 93.19 113 ALA B O 1
ATOM 2357 N N . GLY B 1 114 ? -9.406 -15.023 -10.609 1 95.44 114 GLY B N 1
ATOM 2358 C CA . GLY B 1 114 ? -9.594 -13.625 -10.266 1 95.44 114 GLY B CA 1
ATOM 2359 C C . GLY B 1 114 ? -9.391 -12.688 -11.438 1 95.44 114 GLY B C 1
ATOM 2360 O O . GLY B 1 114 ? -9.562 -13.094 -12.594 1 95.44 114 GLY B O 1
ATOM 2361 N N . THR B 1 115 ? -9.234 -11.43 -11.117 1 97.81 115 THR B N 1
ATOM 2362 C CA . THR B 1 115 ? -8.977 -10.414 -12.125 1 97.81 115 THR B CA 1
ATOM 2363 C C . THR B 1 115 ? -7.719 -9.617 -11.789 1 97.81 115 THR B C 1
ATOM 2365 O O . THR B 1 115 ? -7.426 -9.383 -10.609 1 97.81 115 THR B O 1
AT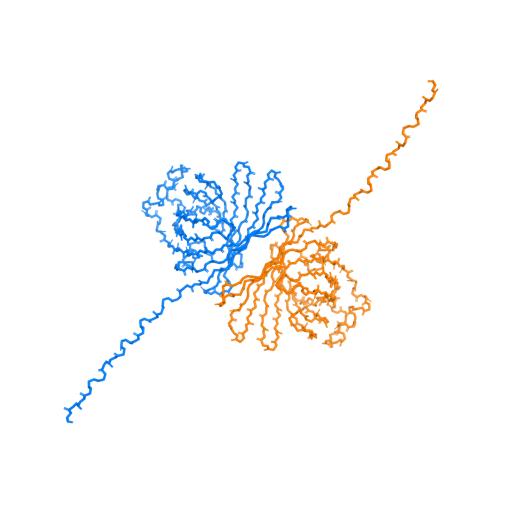OM 2368 N N . TYR B 1 116 ? -6.996 -9.266 -12.836 1 98.62 116 TYR B N 1
ATOM 2369 C CA . TYR B 1 116 ? -5.852 -8.383 -12.633 1 98.62 116 TYR B CA 1
ATOM 2370 C C . TYR B 1 116 ? -6.039 -7.074 -13.391 1 98.62 116 TYR B C 1
ATOM 2372 O O . TYR B 1 116 ? -6.723 -7.035 -14.422 1 98.62 116 TYR B O 1
ATOM 2380 N N . VAL B 1 117 ? -5.453 -6.027 -12.852 1 98.31 117 VAL B N 1
ATOM 2381 C CA . VAL B 1 117 ? -5.379 -4.719 -13.492 1 98.31 117 VAL B CA 1
ATOM 2382 C C . VAL B 1 117 ? -3.965 -4.16 -13.367 1 98.31 117 VAL B C 1
ATOM 2384 O O . VAL B 1 117 ? -3.41 -4.102 -12.266 1 98.31 117 VAL B O 1
ATOM 2387 N N . MET B 1 118 ? -3.385 -3.82 -14.469 1 98.12 118 MET B N 1
ATOM 2388 C CA . MET B 1 118 ? -2.125 -3.082 -14.477 1 98.12 118 MET B CA 1
ATOM 2389 C C . MET B 1 118 ? -2.379 -1.577 -14.484 1 98.12 118 MET B C 1
ATOM 2391 O O . MET B 1 118 ? -2.941 -1.042 -15.438 1 98.12 118 MET B O 1
ATOM 2395 N N . GLY B 1 119 ? -1.93 -0.992 -13.461 1 95.31 119 GLY B N 1
ATOM 2396 C CA . GLY B 1 119 ? -2.121 0.448 -13.398 1 95.31 119 GLY B CA 1
ATOM 2397 C C . GLY B 1 119 ? -1.115 1.222 -14.227 1 95.31 119 GLY B C 1
ATOM 2398 O O . GLY B 1 119 ? -0.052 0.7 -14.57 1 95.31 119 GLY B O 1
ATOM 2399 N N . SER B 1 120 ? -1.445 2.469 -14.406 1 92.75 120 SER B N 1
ATOM 2400 C CA . SER B 1 120 ? -0.521 3.348 -15.109 1 92.75 120 SER B CA 1
ATOM 2401 C C . SER B 1 120 ? 0.748 3.586 -14.297 1 92.75 120 SER B C 1
ATOM 2403 O O . SER B 1 120 ? 1.778 3.98 -14.844 1 92.75 120 SER B O 1
ATOM 2405 N N . ASP B 1 121 ? 0.672 3.379 -13.086 1 92 121 ASP B N 1
ATOM 2406 C CA . ASP B 1 121 ? 1.831 3.545 -12.219 1 92 121 ASP B CA 1
ATOM 2407 C C . ASP B 1 121 ? 2.693 2.283 -12.203 1 92 121 ASP B C 1
ATOM 2409 O O . ASP B 1 121 ? 3.674 2.205 -11.461 1 92 121 ASP B O 1
ATOM 2413 N N . GLY B 1 122 ? 2.301 1.287 -12.93 1 95.19 122 GLY B N 1
ATOM 2414 C CA . GLY B 1 122 ? 3.078 0.064 -13.039 1 95.19 122 GLY B CA 1
ATOM 2415 C C . GLY B 1 122 ? 2.725 -0.962 -11.977 1 95.19 122 GLY B C 1
ATOM 2416 O O . GLY B 1 122 ? 3.314 -2.043 -11.93 1 95.19 122 GLY B O 1
ATOM 2417 N N . ALA B 1 123 ? 1.818 -0.635 -11.133 1 97.75 123 ALA B N 1
ATOM 2418 C CA . ALA B 1 123 ? 1.418 -1.555 -10.078 1 97.75 123 ALA B CA 1
ATOM 2419 C C . ALA B 1 123 ? 0.448 -2.609 -10.602 1 97.75 123 ALA B C 1
ATOM 2421 O O . ALA B 1 123 ? -0.341 -2.34 -11.508 1 97.75 123 ALA B O 1
ATOM 2422 N N . LEU B 1 124 ? 0.526 -3.766 -10.016 1 98.62 124 LEU B N 1
ATOM 2423 C CA . LEU B 1 124 ? -0.407 -4.852 -10.289 1 98.62 124 LEU B CA 1
ATOM 2424 C C . LEU B 1 124 ? -1.451 -4.965 -9.188 1 98.62 124 LEU B C 1
ATOM 2426 O O . LEU B 1 124 ? -1.104 -5.055 -8.008 1 98.62 124 LEU B O 1
ATOM 2430 N N . THR B 1 125 ? -2.701 -4.91 -9.586 1 98.38 125 THR B N 1
ATOM 2431 C CA . THR B 1 125 ? -3.773 -5.113 -8.625 1 98.38 125 THR B CA 1
ATOM 2432 C C . THR B 1 125 ? -4.562 -6.379 -8.945 1 98.38 125 THR B C 1
ATOM 2434 O O . THR B 1 125 ? -4.938 -6.605 -10.102 1 98.38 125 THR B O 1
ATOM 2437 N N . LEU B 1 126 ? -4.773 -7.18 -7.914 1 97.62 126 LEU B N 1
ATOM 2438 C CA . LEU B 1 126 ? -5.496 -8.438 -8.047 1 97.62 126 LEU B CA 1
ATOM 2439 C C . LEU B 1 126 ? -6.789 -8.414 -7.246 1 97.62 126 LEU B C 1
ATOM 2441 O O . LEU B 1 126 ? -6.809 -7.949 -6.102 1 97.62 126 LEU B O 1
ATOM 2445 N N . TYR B 1 127 ? -7.789 -8.852 -7.879 1 96.69 127 TYR B N 1
ATOM 2446 C CA . TYR B 1 127 ? -9.078 -9.023 -7.219 1 96.69 127 TYR B CA 1
ATOM 2447 C C . TYR B 1 127 ? -9.508 -10.492 -7.23 1 96.69 127 TYR B C 1
ATOM 2449 O O . TYR B 1 127 ? -9.508 -11.133 -8.281 1 96.69 127 TYR B O 1
ATOM 2457 N N . THR B 1 128 ? -9.797 -11.031 -6.102 1 94 128 THR B N 1
ATOM 2458 C CA . THR B 1 128 ? -10.211 -12.422 -6 1 94 128 THR B CA 1
ATOM 2459 C C . THR B 1 128 ? -11.453 -12.547 -5.113 1 94 128 THR B C 1
ATOM 2461 O O . THR B 1 128 ? -11.508 -11.969 -4.027 1 94 128 THR B O 1
ATOM 2464 N N . GLU B 1 129 ? -12.359 -13.266 -5.656 1 91.25 129 GLU B N 1
ATOM 2465 C CA . GLU B 1 129 ? -13.578 -13.539 -4.898 1 91.25 129 GLU B CA 1
ATOM 2466 C C . GLU B 1 129 ? -13.742 -15.031 -4.633 1 91.25 129 GLU B C 1
ATOM 2468 O O . GLU B 1 129 ? -13.68 -15.844 -5.562 1 91.25 129 GLU B O 1
ATOM 2473 N N . TYR B 1 130 ? -13.812 -15.305 -3.348 1 87.31 130 TYR B N 1
ATOM 2474 C CA . TYR B 1 130 ? -14.164 -16.656 -2.916 1 87.31 130 TYR B CA 1
ATOM 2475 C C . TYR B 1 130 ? -15.617 -16.719 -2.455 1 87.31 130 TYR B C 1
ATOM 2477 O O . TYR B 1 130 ? -16.375 -15.766 -2.664 1 87.31 130 TYR B O 1
ATOM 2485 N N . GLU B 1 131 ? -15.93 -17.812 -1.979 1 82.19 131 GLU B N 1
ATOM 2486 C CA . GLU B 1 131 ? -17.312 -17.969 -1.553 1 82.19 131 GLU B CA 1
ATOM 2487 C C . GLU B 1 131 ? -17.641 -17.016 -0.398 1 82.19 131 GLU B C 1
ATOM 2489 O O . GLU B 1 131 ? -18.641 -16.312 -0.438 1 82.19 131 GLU B O 1
ATOM 2494 N N . MET B 1 132 ? -16.781 -16.953 0.551 1 85.44 132 MET B N 1
ATOM 2495 C CA . MET B 1 132 ? -17.094 -16.203 1.763 1 85.44 132 MET B CA 1
ATOM 2496 C C . MET B 1 132 ? -16.188 -14.992 1.91 1 85.44 132 MET B C 1
ATOM 2498 O O . MET B 1 132 ? -16.391 -14.148 2.779 1 85.44 132 MET B O 1
ATOM 2502 N N . THR B 1 133 ? -15.227 -14.969 1.056 1 89.5 133 THR B N 1
ATOM 2503 C CA . THR B 1 133 ? -14.234 -13.914 1.246 1 89.5 133 THR B CA 1
ATOM 2504 C C . THR B 1 133 ? -13.867 -13.273 -0.088 1 89.5 133 THR B C 1
ATOM 2506 O O . THR B 1 133 ? -13.977 -13.906 -1.14 1 89.5 133 THR B O 1
ATOM 2509 N N . GLU B 1 134 ? -13.672 -12.023 -0.051 1 93.25 134 GLU B N 1
ATOM 2510 C CA . GLU B 1 134 ? -13.117 -11.289 -1.183 1 93.25 134 GLU B CA 1
ATOM 2511 C C . GLU B 1 134 ? -11.82 -10.586 -0.798 1 93.25 134 GLU B C 1
ATOM 2513 O O . GLU B 1 134 ? -11.656 -10.141 0.341 1 93.25 134 GLU B O 1
ATOM 2518 N N . SER B 1 135 ? -10.93 -10.594 -1.798 1 94.94 135 SER B N 1
ATOM 2519 C CA . SER B 1 135 ? -9.648 -9.969 -1.488 1 94.94 135 SER B CA 1
ATOM 2520 C C . SER B 1 135 ? -9.195 -9.039 -2.611 1 94.94 135 SER B C 1
ATOM 2522 O O . SER B 1 135 ? -9.531 -9.258 -3.777 1 94.94 135 SER B O 1
ATOM 2524 N N . GLU B 1 136 ? -8.586 -7.973 -2.254 1 96.56 136 GLU B N 1
ATOM 2525 C CA . GLU B 1 136 ? -7.859 -7.074 -3.143 1 96.56 136 GLU B CA 1
ATOM 2526 C C . GLU B 1 136 ? -6.387 -6.984 -2.75 1 96.56 136 GLU B C 1
ATOM 2528 O O . GLU B 1 136 ? -6.062 -6.801 -1.574 1 96.56 136 GLU B O 1
ATOM 2533 N N . GLU B 1 137 ? -5.531 -7.199 -3.738 1 97.38 137 GLU B N 1
ATOM 2534 C CA . GLU B 1 137 ? -4.09 -7.152 -3.49 1 97.38 137 GLU B CA 1
ATOM 2535 C C . GLU B 1 137 ? -3.383 -6.266 -4.508 1 97.38 137 GLU B C 1
ATOM 2537 O O . GLU B 1 137 ? -3.562 -6.434 -5.719 1 97.38 137 GLU B O 1
ATOM 2542 N N . ARG B 1 138 ? -2.633 -5.332 -3.986 1 98.19 138 ARG B N 1
ATOM 2543 C CA . ARG B 1 138 ? -1.828 -4.453 -4.828 1 98.19 138 ARG B CA 1
ATOM 2544 C C . ARG B 1 138 ? -0.339 -4.695 -4.609 1 98.19 138 ARG B C 1
ATOM 2546 O O . ARG B 1 138 ? 0.122 -4.77 -3.471 1 98.19 138 ARG B O 1
ATOM 2553 N N . ILE B 1 139 ? 0.366 -4.848 -5.691 1 98.62 139 ILE B N 1
ATOM 2554 C CA . ILE B 1 139 ? 1.8 -5.113 -5.664 1 98.62 139 ILE B CA 1
ATOM 2555 C C . ILE B 1 139 ? 2.535 -4.086 -6.52 1 98.62 139 ILE B C 1
ATOM 2557 O O . ILE B 1 139 ? 2.139 -3.818 -7.656 1 98.62 139 ILE B O 1
ATOM 2561 N N . TRP B 1 140 ? 3.58 -3.494 -5.98 1 98.38 140 TRP B N 1
ATOM 2562 C CA . TRP B 1 140 ? 4.312 -2.508 -6.77 1 98.38 140 TRP B CA 1
ATOM 2563 C C . TRP B 1 140 ? 5.785 -2.486 -6.379 1 98.38 140 TRP B C 1
ATOM 2565 O O . TRP B 1 140 ? 6.164 -2.996 -5.32 1 98.38 140 TRP B O 1
ATOM 2575 N N . PHE B 1 141 ? 6.602 -1.98 -7.25 1 98.12 141 PHE B N 1
ATOM 2576 C CA . PHE B 1 141 ? 8.039 -1.885 -7.043 1 98.12 141 PHE B CA 1
ATOM 2577 C C . PHE B 1 141 ? 8.422 -0.501 -6.531 1 98.12 141 PHE B C 1
ATOM 2579 O O . PHE B 1 141 ? 8.195 0.501 -7.211 1 98.12 141 PHE B O 1
ATOM 2586 N N . ALA B 1 142 ? 8.977 -0.465 -5.273 1 97.12 142 ALA B N 1
ATOM 2587 C CA . ALA B 1 142 ? 9.617 0.767 -4.828 1 97.12 142 ALA B CA 1
ATOM 2588 C C . ALA B 1 142 ? 10.969 0.961 -5.52 1 97.12 142 ALA B C 1
ATOM 2590 O O . ALA B 1 142 ? 11.406 2.094 -5.73 1 97.12 142 ALA B O 1
ATOM 2591 N N . SER B 1 143 ? 11.586 -0.064 -5.816 1 96.19 143 SER B N 1
ATOM 2592 C CA . SER B 1 143 ? 12.812 -0.198 -6.598 1 96.19 143 SER B CA 1
ATOM 2593 C C . SER B 1 143 ? 12.914 -1.583 -7.227 1 96.19 143 SER B C 1
ATOM 2595 O O . SER B 1 143 ? 12.148 -2.486 -6.887 1 96.19 143 SER B O 1
ATOM 2597 N N . PRO B 1 144 ? 13.828 -1.752 -8.141 1 95.94 144 PRO B N 1
ATOM 2598 C CA . PRO B 1 144 ? 13.945 -3.082 -8.742 1 95.94 144 PRO B CA 1
ATOM 2599 C C . PRO B 1 144 ? 14.203 -4.176 -7.711 1 95.94 144 PRO B C 1
ATOM 2601 O O . PRO B 1 144 ? 13.977 -5.355 -7.984 1 95.94 144 PRO B O 1
ATOM 2604 N N . ASN B 1 145 ? 14.711 -3.768 -6.508 1 96.44 145 ASN B N 1
ATOM 2605 C CA . ASN B 1 145 ? 15.062 -4.777 -5.516 1 96.44 145 ASN B CA 1
ATOM 2606 C C . ASN B 1 145 ? 14.188 -4.676 -4.273 1 96.44 145 ASN B C 1
ATOM 2608 O O . ASN B 1 145 ? 14.484 -5.281 -3.242 1 96.44 145 ASN B O 1
ATOM 2612 N N . LEU B 1 146 ? 13.164 -3.904 -4.281 1 97.62 146 LEU B N 1
ATOM 2613 C CA . LEU B 1 146 ? 12.195 -3.785 -3.197 1 97.62 146 LEU B CA 1
ATOM 2614 C C . LEU B 1 146 ? 10.773 -3.736 -3.744 1 97.62 146 LEU B C 1
ATOM 2616 O O . LEU B 1 146 ? 10.398 -2.783 -4.43 1 97.62 146 LEU B O 1
ATOM 2620 N N . ARG B 1 147 ? 10.031 -4.719 -3.398 1 98.19 147 ARG B N 1
ATOM 2621 C CA . ARG B 1 147 ? 8.625 -4.816 -3.771 1 98.19 147 ARG B CA 1
ATOM 2622 C C . ARG B 1 147 ? 7.727 -4.746 -2.539 1 98.19 147 ARG B C 1
ATOM 2624 O O . ARG B 1 147 ? 8.062 -5.289 -1.487 1 98.19 147 ARG B O 1
ATOM 2631 N N . LEU B 1 148 ? 6.641 -4.078 -2.695 1 98.56 148 LEU B N 1
ATOM 2632 C CA . LEU B 1 148 ? 5.672 -3.939 -1.611 1 98.56 148 LEU B CA 1
ATOM 2633 C C . LEU B 1 148 ? 4.32 -4.52 -2.012 1 98.56 148 LEU B C 1
ATOM 2635 O O . LEU B 1 148 ? 3.953 -4.496 -3.189 1 98.56 148 LEU B O 1
ATOM 2639 N N . ARG B 1 149 ? 3.635 -5.066 -1.064 1 98.5 149 ARG B N 1
ATOM 2640 C CA . ARG B 1 149 ? 2.303 -5.625 -1.267 1 98.5 149 ARG B CA 1
ATOM 2641 C C . ARG B 1 149 ? 1.353 -5.195 -0.155 1 98.5 149 ARG B C 1
ATOM 2643 O O . ARG B 1 149 ? 1.734 -5.16 1.017 1 98.5 149 ARG B O 1
ATOM 2650 N N . ALA B 1 150 ? 0.201 -4.781 -0.574 1 97.94 150 ALA B N 1
ATOM 2651 C CA . ALA B 1 150 ? -0.886 -4.469 0.351 1 97.94 150 ALA B CA 1
ATOM 2652 C C . ALA B 1 150 ? -2.17 -5.195 -0.047 1 97.94 150 ALA B C 1
ATOM 2654 O O . ALA B 1 150 ? -2.506 -5.266 -1.231 1 97.94 150 ALA B O 1
ATOM 2655 N N . SER B 1 151 ? -2.855 -5.742 0.967 1 97.25 151 SER B N 1
ATOM 2656 C CA . SER B 1 151 ? -4.09 -6.449 0.638 1 97.25 151 SER B CA 1
ATOM 2657 C C . SER B 1 151 ? -5.156 -6.219 1.702 1 97.25 151 SER B C 1
ATOM 2659 O O . SER B 1 151 ? -4.84 -5.902 2.85 1 97.25 151 SER B O 1
ATOM 2661 N N . THR B 1 152 ? -6.328 -6.301 1.282 1 97.5 152 THR B N 1
ATOM 2662 C CA . THR B 1 152 ? -7.477 -6.316 2.18 1 97.5 152 THR B CA 1
ATOM 2663 C C . THR B 1 152 ? -8.336 -7.555 1.933 1 97.5 152 THR B C 1
ATOM 2665 O O . THR B 1 152 ? -8.398 -8.062 0.811 1 97.5 152 THR B O 1
ATOM 2668 N N . VAL B 1 153 ? -8.922 -8.008 2.998 1 96.12 153 VAL B N 1
ATOM 2669 C CA . VAL B 1 153 ? -9.844 -9.141 2.934 1 96.12 153 VAL B CA 1
ATOM 2670 C C . VAL B 1 153 ? -11.188 -8.75 3.547 1 96.12 153 VAL B C 1
ATOM 2672 O O . VAL B 1 153 ? -11.234 -8.172 4.637 1 96.12 153 VAL B O 1
ATOM 2675 N N . LYS B 1 154 ? -12.164 -9.023 2.805 1 95.06 154 LYS B N 1
ATOM 2676 C CA . LYS B 1 154 ? -13.531 -8.898 3.305 1 95.06 154 LYS B CA 1
ATOM 2677 C C . LYS B 1 154 ? -14.141 -10.273 3.588 1 95.06 154 LYS B C 1
ATOM 2679 O O . LYS B 1 154 ? -13.938 -11.211 2.822 1 95.06 154 LYS B O 1
ATOM 2684 N N . ARG B 1 155 ? -14.734 -10.266 4.664 1 91.25 155 ARG B N 1
ATOM 2685 C CA . ARG B 1 155 ? -15.547 -11.43 5.023 1 91.25 155 ARG B CA 1
ATOM 2686 C C . ARG B 1 155 ? -17 -11.039 5.258 1 91.25 155 ARG B C 1
ATOM 2688 O O . ARG B 1 155 ? -17.281 -10.156 6.074 1 91.25 155 ARG B O 1
ATOM 2695 N N . PHE B 1 156 ? -17.938 -11.695 4.512 1 87.25 156 PHE B N 1
ATOM 2696 C CA . PHE B 1 156 ? -19.359 -11.398 4.598 1 87.25 156 PHE B CA 1
ATOM 2697 C C . PHE B 1 156 ? -19.625 -9.914 4.391 1 87.25 156 PHE B C 1
ATOM 2699 O O . PHE B 1 156 ? -20.375 -9.297 5.152 1 87.25 156 PHE B O 1
ATOM 2706 N N . GLY B 1 157 ? -18.844 -9.297 3.539 1 83.31 157 GLY B N 1
ATOM 2707 C CA . GLY B 1 157 ? -19.094 -7.93 3.121 1 83.31 157 GLY B CA 1
ATOM 2708 C C . GLY B 1 157 ? -18.344 -6.91 3.965 1 83.31 157 GLY B C 1
ATOM 2709 O O . GLY B 1 157 ? -18.312 -5.723 3.633 1 83.31 157 GLY B O 1
ATOM 2710 N N . GLY B 1 158 ? -17.734 -7.371 5.062 1 92 158 GLY B N 1
ATOM 2711 C CA . GLY B 1 158 ? -17.016 -6.453 5.922 1 92 158 GLY B CA 1
ATOM 2712 C C . GLY B 1 158 ? -15.516 -6.688 5.918 1 92 158 GLY B C 1
ATOM 2713 O O . GLY B 1 158 ? -15.062 -7.836 5.879 1 92 158 GLY B O 1
ATOM 2714 N N . PHE B 1 159 ? -14.844 -5.586 5.902 1 95.19 159 PHE B N 1
ATOM 2715 C CA . PHE B 1 159 ? -13.398 -5.711 5.945 1 95.19 159 PHE B CA 1
ATOM 2716 C C . PHE B 1 159 ? -12.945 -6.379 7.242 1 95.19 159 PHE B C 1
ATOM 2718 O O . PHE B 1 159 ? -13.352 -5.961 8.328 1 95.19 159 PHE B O 1
ATOM 2725 N N . SER B 1 160 ? -12.102 -7.348 7.148 1 94.62 160 SER B N 1
ATOM 2726 C CA . SER B 1 160 ? -11.68 -8.102 8.328 1 94.62 160 SER B CA 1
ATOM 2727 C C . SER B 1 160 ? -10.18 -7.969 8.562 1 94.62 160 SER B C 1
ATOM 2729 O O . SER B 1 160 ? -9.727 -7.98 9.703 1 94.62 160 SER B O 1
ATOM 2731 N N . MET B 1 161 ? -9.477 -7.855 7.449 1 95.75 161 MET B N 1
ATOM 2732 C CA . MET B 1 161 ? -8.023 -7.902 7.582 1 95.75 161 MET B CA 1
ATOM 2733 C C . MET B 1 161 ? -7.355 -7.012 6.539 1 95.75 161 MET B C 1
ATOM 2735 O O . MET B 1 161 ? -7.844 -6.891 5.414 1 95.75 161 MET B O 1
ATOM 2739 N N . ALA B 1 162 ? -6.344 -6.375 6.891 1 97.44 162 ALA B N 1
ATOM 2740 C CA . ALA B 1 162 ? -5.406 -5.703 5.996 1 97.44 162 ALA B CA 1
ATOM 2741 C C . ALA B 1 162 ? -3.99 -6.242 6.184 1 97.44 162 ALA B C 1
ATOM 2743 O O . ALA B 1 162 ? -3.514 -6.371 7.316 1 97.44 162 ALA B O 1
ATOM 2744 N N . SER B 1 163 ? -3.346 -6.621 5.117 1 96.81 163 SER B N 1
ATOM 2745 C CA . SER B 1 163 ? -2.004 -7.191 5.207 1 96.81 163 SER B CA 1
ATOM 2746 C C . SER B 1 163 ? -1.019 -6.418 4.332 1 96.81 163 SER B C 1
ATOM 2748 O O . SER B 1 163 ? -1.388 -5.91 3.271 1 96.81 163 SER B O 1
ATOM 2750 N N . PHE B 1 164 ? 0.178 -6.461 4.816 1 96.5 164 PHE B N 1
ATOM 2751 C CA . PHE B 1 164 ? 1.25 -5.734 4.148 1 96.5 164 PHE B CA 1
ATOM 2752 C C . PHE B 1 164 ? 2.535 -6.555 4.133 1 96.5 164 PHE B C 1
ATOM 2754 O O . PHE B 1 164 ? 2.838 -7.258 5.102 1 96.5 164 PHE B O 1
ATOM 2761 N N . CYS B 1 165 ? 3.238 -6.387 3.045 1 97.19 165 CYS B N 1
ATOM 2762 C CA . CYS B 1 165 ? 4.469 -7.16 2.91 1 97.19 165 CYS B CA 1
ATOM 2763 C C . CYS B 1 165 ? 5.559 -6.34 2.236 1 97.19 165 CYS B C 1
ATOM 2765 O O . CYS B 1 165 ? 5.305 -5.664 1.236 1 97.19 165 CYS B O 1
ATOM 2767 N N . SER B 1 166 ? 6.723 -6.305 2.84 1 97.88 166 SER B N 1
ATOM 2768 C CA . SER B 1 166 ? 7.938 -5.84 2.18 1 97.88 166 SER B CA 1
ATOM 2769 C C . SER B 1 166 ? 8.789 -7.012 1.697 1 97.88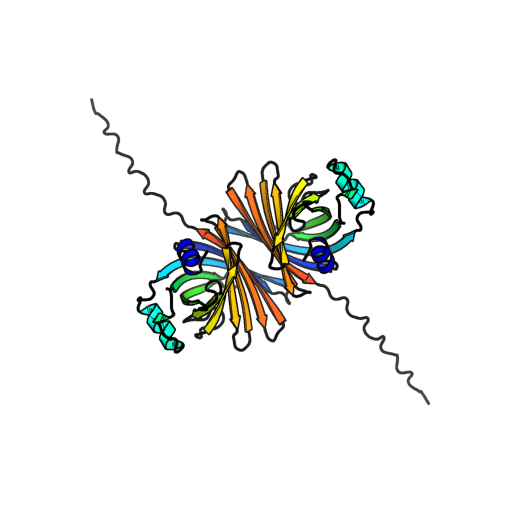 166 SER B C 1
ATOM 2771 O O . SER B 1 166 ? 9.031 -7.961 2.447 1 97.88 166 SER B O 1
ATOM 2773 N N . GLU B 1 167 ? 9.188 -6.93 0.444 1 97.81 167 GLU B N 1
ATOM 2774 C CA . GLU B 1 167 ? 9.938 -8.008 -0.181 1 97.81 167 GLU B CA 1
ATOM 2775 C C . GLU B 1 167 ? 11.25 -7.5 -0.775 1 97.81 167 GLU B C 1
ATOM 2777 O O . GLU B 1 167 ? 11.242 -6.699 -1.713 1 97.81 167 GLU B O 1
ATOM 2782 N N . VAL B 1 168 ? 12.312 -8 -0.239 1 96.88 168 VAL B N 1
ATOM 2783 C CA . VAL B 1 168 ? 13.641 -7.559 -0.667 1 96.88 168 VAL B CA 1
ATOM 2784 C C . VAL B 1 168 ? 14.305 -8.648 -1.501 1 96.88 168 VAL B C 1
ATOM 2786 O O . VAL B 1 168 ? 14.398 -9.805 -1.064 1 96.88 168 VAL B O 1
ATOM 2789 N N . ARG B 1 169 ? 14.711 -8.203 -2.695 1 97.12 169 ARG B N 1
ATOM 2790 C CA . ARG B 1 169 ? 15.344 -9.156 -3.598 1 97.12 169 ARG B CA 1
ATOM 2791 C C . ARG B 1 169 ? 16.656 -9.672 -3.02 1 97.12 169 ARG B C 1
ATOM 2793 O O . ARG B 1 169 ? 17.453 -8.891 -2.492 1 97.12 169 ARG B O 1
ATOM 2800 N N . LYS B 1 170 ? 16.922 -10.953 -3.105 1 93.06 170 LYS B N 1
ATOM 2801 C CA . LYS B 1 170 ? 18.219 -11.523 -2.748 1 93.06 170 LYS B CA 1
ATOM 2802 C C . LYS B 1 170 ? 19.188 -11.469 -3.922 1 93.06 170 LYS B C 1
ATOM 2804 O O . LYS B 1 170 ? 18.953 -12.078 -4.965 1 93.06 170 LYS B O 1
ATOM 2809 N N . LEU B 1 171 ? 20.125 -10.555 -3.865 1 82.31 171 LEU B N 1
ATOM 2810 C CA . LEU B 1 171 ? 21.094 -10.422 -4.949 1 82.31 171 LEU B CA 1
ATOM 2811 C C . LEU B 1 171 ? 22.234 -11.43 -4.789 1 82.31 171 LEU B C 1
ATOM 2813 O O . LEU B 1 171 ? 22.656 -11.711 -3.668 1 82.31 171 LEU B O 1
ATOM 2817 N N . SER B 1 172 ? 22.188 -12.516 -5.488 1 63.06 172 SER B N 1
ATOM 2818 C CA . SER B 1 172 ? 23.281 -13.469 -5.441 1 63.06 172 SER B CA 1
ATOM 2819 C C . SER B 1 172 ? 24.641 -12.75 -5.391 1 63.06 172 SER B C 1
ATOM 2821 O O . SER B 1 172 ? 24.812 -11.719 -6.035 1 63.06 172 SER B O 1
ATOM 2823 N N . ALA B 1 173 ? 25.344 -12.773 -4.27 1 50.28 173 ALA B N 1
ATOM 2824 C CA . ALA B 1 173 ? 26.734 -12.359 -4.199 1 50.28 173 ALA B CA 1
ATOM 2825 C C . ALA B 1 173 ? 27.484 -12.719 -5.48 1 50.28 173 ALA B C 1
ATOM 2827 O O . ALA B 1 173 ? 27.328 -13.82 -6.008 1 50.28 173 ALA B O 1
ATOM 2828 N N . SER B 1 174 ? 27.656 -11.758 -6.328 1 43.69 174 SER B N 1
ATOM 2829 C CA . SER B 1 174 ? 28.672 -12.133 -7.305 1 43.69 174 SER B CA 1
ATOM 2830 C C . SER B 1 174 ? 29.734 -13.039 -6.68 1 43.69 174 SER B C 1
ATOM 2832 O O . SER B 1 174 ? 30.094 -12.875 -5.512 1 43.69 174 SER B O 1
ATOM 2834 N N . PRO B 1 175 ? 30.078 -14.188 -7.262 1 40.56 175 PRO B N 1
ATOM 2835 C CA . PRO B 1 175 ? 31.203 -14.984 -6.762 1 40.56 175 PRO B CA 1
ATOM 2836 C C . PRO B 1 175 ? 32.375 -14.117 -6.336 1 40.56 175 PRO B C 1
ATOM 2838 O O . PRO B 1 175 ? 32.656 -13.086 -6.953 1 40.56 175 PRO B O 1
ATOM 2841 N N . SER B 1 176 ? 32.5 -13.945 -5 1 41.34 176 SER B N 1
ATOM 2842 C CA . SER B 1 176 ? 33.75 -13.328 -4.57 1 41.34 176 SER B CA 1
ATOM 2843 C C . SER B 1 176 ? 34.906 -13.641 -5.543 1 41.34 176 SER B C 1
ATOM 2845 O O . SER B 1 176 ? 35.031 -14.773 -6.004 1 41.34 176 SER B O 1
ATOM 2847 N N . PRO B 1 177 ? 35.344 -12.586 -6.238 1 39.47 177 PRO B N 1
ATOM 2848 C CA . PRO B 1 177 ? 36.531 -12.906 -7.047 1 39.47 177 PRO B CA 1
ATOM 2849 C C . PRO B 1 177 ? 37.5 -13.852 -6.336 1 39.47 177 PRO B C 1
ATOM 2851 O O . PRO B 1 177 ? 37.625 -13.789 -5.109 1 39.47 177 PRO B O 1
ATOM 2854 N N . ILE B 1 178 ? 37.656 -15.062 -6.848 1 34.62 178 ILE B N 1
ATOM 2855 C CA . ILE B 1 178 ? 38.719 -15.977 -6.434 1 34.62 178 ILE B CA 1
ATOM 2856 C C . ILE B 1 178 ? 40 -15.195 -6.141 1 34.62 178 ILE B C 1
ATOM 2858 O O . ILE B 1 178 ? 40.469 -14.422 -6.98 1 34.62 178 ILE B O 1
ATOM 2862 N N . SER B 1 179 ? 40.062 -14.828 -4.824 1 35.97 179 SER B N 1
ATOM 2863 C CA . SER B 1 179 ? 41.375 -14.312 -4.414 1 35.97 179 SER B CA 1
ATOM 2864 C C . SER B 1 179 ? 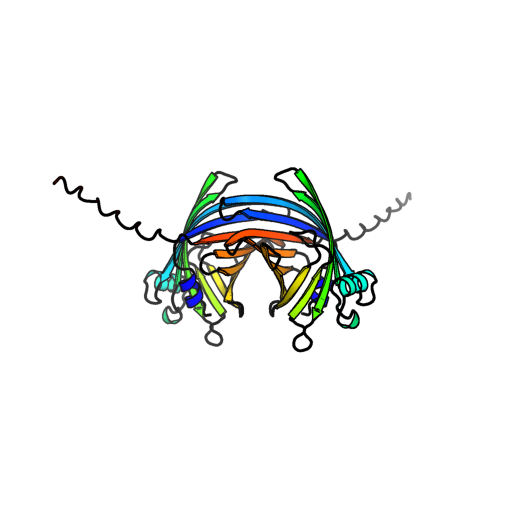42.5 -15.031 -5.141 1 35.97 179 SER B C 1
ATOM 2866 O O . SER B 1 179 ? 42.625 -16.25 -5.051 1 35.97 179 SER B O 1
ATOM 2868 N N . ALA B 1 180 ? 42.906 -14.586 -6.289 1 34.5 180 ALA B N 1
ATOM 2869 C CA . ALA B 1 180 ? 44.156 -15.047 -6.879 1 34.5 180 ALA B CA 1
ATOM 2870 C C . ALA B 1 180 ? 45.25 -15.133 -5.824 1 34.5 180 ALA B C 1
ATOM 2872 O O . ALA B 1 180 ? 45.5 -14.172 -5.094 1 34.5 180 ALA B O 1
ATOM 2873 N N . VAL B 1 181 ? 45.5 -16.344 -5.301 1 28.8 181 VAL B N 1
ATOM 2874 C CA . VAL B 1 181 ? 46.656 -16.703 -4.496 1 28.8 181 VAL B CA 1
ATOM 2875 C C . VAL B 1 181 ? 47.906 -15.992 -5.02 1 28.8 181 VAL B C 1
ATOM 2877 O O . VAL B 1 181 ? 48.312 -16.188 -6.172 1 28.8 181 VAL B O 1
ATOM 2880 N N . ALA B 1 182 ? 48.156 -14.797 -4.543 1 34.19 182 ALA B N 1
ATOM 2881 C CA . ALA B 1 182 ? 49.438 -14.133 -4.73 1 34.19 182 ALA B CA 1
ATOM 2882 C C . ALA B 1 182 ? 50.594 -15.102 -4.527 1 34.19 182 ALA B C 1
ATOM 2884 O O . ALA B 1 182 ? 50.719 -15.719 -3.467 1 34.19 182 ALA B O 1
ATOM 2885 N N . GLU B 1 183 ? 51 -15.82 -5.605 1 29.34 183 GLU B N 1
ATOM 2886 C CA . GLU B 1 183 ? 52.25 -16.578 -5.664 1 29.34 183 GLU B CA 1
ATOM 2887 C C . GLU B 1 183 ? 53.375 -15.836 -4.965 1 29.34 183 GLU B C 1
ATOM 2889 O O . GLU B 1 183 ? 53.688 -14.695 -5.305 1 29.34 183 GLU B O 1
ATOM 2894 N N . SER B 1 184 ? 53.438 -16.016 -3.615 1 30.39 184 SER B N 1
ATOM 2895 C CA . SER B 1 184 ? 54.656 -15.688 -2.863 1 30.39 184 SER B CA 1
ATOM 2896 C C . SER B 1 184 ? 55.906 -16.031 -3.66 1 30.39 184 SER B C 1
ATOM 2898 O O . SER B 1 184 ? 56.156 -17.203 -3.973 1 30.39 184 SER B O 1
ATOM 2900 N N . ARG B 1 185 ? 56.25 -15.172 -4.605 1 27.58 185 ARG B N 1
ATOM 2901 C CA . ARG B 1 185 ? 57.562 -15.242 -5.211 1 27.58 185 ARG B CA 1
ATOM 2902 C C . ARG B 1 185 ? 58.656 -15.383 -4.148 1 27.58 185 ARG B C 1
ATOM 2904 O O . ARG B 1 185 ? 58.781 -14.508 -3.285 1 27.58 185 ARG B O 1
ATOM 2911 N N . SER B 1 186 ? 58.875 -16.562 -3.684 1 27.77 186 SER B N 1
ATOM 2912 C CA . SER B 1 186 ? 60.031 -17.094 -2.998 1 27.77 186 SER B CA 1
ATOM 2913 C C . SER B 1 186 ? 61.344 -16.562 -3.611 1 27.77 186 SER B C 1
ATOM 2915 O O . SER B 1 186 ? 62.438 -16.922 -3.189 1 27.77 186 SER B O 1
ATOM 2917 N N . LEU B 1 187 ? 61.344 -15.328 -4.43 1 26.08 187 LEU B N 1
ATOM 2918 C CA . LEU B 1 187 ? 62.781 -15.156 -4.582 1 26.08 187 LEU B CA 1
ATOM 2919 C C . LEU B 1 187 ? 63.406 -14.578 -3.314 1 26.08 187 LEU B C 1
ATOM 2921 O O . LEU B 1 187 ? 62.781 -13.75 -2.645 1 26.08 187 LEU B O 1
#

Foldseek 3Di:
DFPLVLLVLVAAKKWKKKKKAFPVVRDIWIKIKIKGKDKFALPDPVLVVQCVVVVHDSVQWGTWMKMWMWIAIPVPRDIDIDIKIWTFRADPVGRQKGKIWICQDDVGRHTFIWMWGQDPLRKIWIWTDDDFKIKIKIWDDPDSFKIKMWMWMDGNRHTGMIMIMIIGGDDPPPPPPPPPPPPPPPD/DFPLVLLVLVAAKKWKKKKKAFPVVRDIWIKIKIKGKDKFALPDPVLVVQCVVVVHDSVQWGTWMKMWMWIAIPVPRDIDIDIKIWTFRADPVGRQKGKIWICQDDVGGHTFIWMWGQDPLRKIWIWTDDDFKIKIKIWDDPDSFKIKMWMWMDGNRHTGMIMIMIIGGDDPPPPPPPPPPPPPPPD

Secondary structure (DSSP, 8-state):
--HHHHHHHH-EEEEEEEEEEETTTTEEEEEEEEEEEEEE-TTSHHHHHHHHHTT--GGG---EEEEEEEEEETTTTEEEEEEEEEEEEEETTEEEEEEEEESS-SSSSS-EEEEEEE-TTS-EEEEEE-SSEEEEEEEEEEETTEEEEEEEEEETTEEEEEEEEEEEE------------------/--HHHHHHHH-EEEEEEEEEEETTTTEEEEEEEEEEEEEE-TTSHHHHHHHHHTT--GGG---EEEEEEEEEETTTTEEEEEEEEEEEEEETTEEEEEEEEESS-SSSSS-EEEEEEE-TTS-EEEEEE-SSEEEEEEEEEEETTEEEEEEEEEETTEEEEEEEEEEEE------------------

Sequence (374 aa):
MTVMEFFALSAGEWMCQRTSHHLAFRRSEGGRSRMQIATLSPADPAVIQVCELFKVDPRRAVGAARVQWNGEQEWDNEEYKGDVVLVPIPDPDNPMRGQLLRDQGYAEKVPVAGTYVMGSDGALTLYTEYEMTESEERIWFASPNLRLRASTVKRFGGFSMASFCSEVRKLSASPSPISAVAESRSLMTVMEFFALSAGEWMCQRTSHHLAFRRSEGGRSRMQIATLSPADPAVIQVCELFKVDPRRAVGAARVQWNGEQEWDNEEYKGDVVLVPIPDPDNPMRGQLLRDQGYAEKVPVAGTYVMGSDGALTLYTEYEMTESEERIWFASPNLRLRASTVKRFGGFSMASFCSEVRKLSASPSPISAVAESRSL

Organism: Synechococcus sp. (strain JA-3-3Ab) (NCBI:txid321327)

Solvent-accessible surface area (backbone atoms only — not comparable to full-atom values): 19435 Å² total; per-residue (Å²): 109,48,67,66,55,49,39,55,65,55,41,46,44,29,46,35,43,35,40,34,36,34,61,87,74,74,41,75,43,46,30,40,31,41,34,39,32,41,68,40,54,42,81,35,66,70,45,39,51,46,24,53,74,69,72,40,68,46,86,55,34,78,20,32,35,36,42,34,37,48,27,40,32,62,83,73,69,41,81,44,73,52,72,34,48,41,32,42,33,52,34,91,90,44,61,49,27,30,38,29,36,28,60,43,34,87,90,44,86,41,63,44,69,28,35,37,38,44,40,96,85,57,27,42,35,37,39,40,71,55,94,61,35,36,37,41,37,40,35,37,68,83,42,95,53,32,37,41,36,42,31,40,31,25,47,83,87,36,78,42,34,41,34,39,34,47,29,38,50,60,73,74,71,67,76,68,74,75,74,73,76,75,74,75,74,82,118,110,48,67,67,56,50,39,55,66,56,40,45,42,28,45,35,42,35,42,35,35,34,60,87,72,74,40,76,43,47,32,40,31,41,34,41,31,41,67,41,53,43,79,34,67,69,44,39,51,46,25,53,75,70,73,41,67,46,85,55,33,78,19,32,34,36,43,34,36,48,28,41,31,62,85,73,70,40,80,42,71,52,72,33,46,38,31,42,33,51,33,90,92,44,59,48,27,29,38,31,38,28,60,42,34,89,91,44,87,41,65,43,70,28,34,37,37,44,39,95,84,58,28,40,34,38,39,38,70,55,94,61,35,37,38,42,38,39,38,36,69,84,42,95,52,33,36,39,36,42,32,41,32,25,46,85,87,36,77,41,36,40,35,38,33,48,29,37,50,60,73,75,72,68,76,68,72,74,75,72,76,74,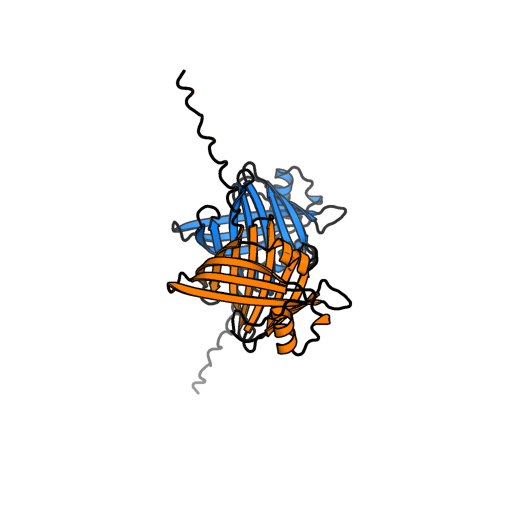73,75,71,80,118

InterPro domains:
  IPR012674 Calycin [G3DSA:2.40.128.20] (1-181)
  IPR018536 Chromophore lyase CpcS/CpeS [MF_01459] (1-170)
  IPR018536 Chromophore lyase CpcS/CpeS [PF09367] (2-169)